Protein AF-A0AAR5QBT4-F1 (afdb_monomer)

Structure (mmCIF, N/CA/C/O backbone):
data_AF-A0AAR5QBT4-F1
#
_entry.id   AF-A0AAR5QBT4-F1
#
loop_
_atom_site.group_PDB
_atom_site.id
_atom_site.type_symbol
_atom_site.label_atom_id
_atom_site.label_alt_id
_atom_site.label_comp_id
_atom_site.label_asym_id
_atom_site.label_entity_id
_atom_site.label_seq_id
_atom_site.pdbx_PDB_ins_code
_atom_site.Cartn_x
_atom_site.Cartn_y
_atom_site.Cartn_z
_atom_site.occupancy
_atom_site.B_iso_or_equiv
_atom_site.auth_seq_id
_atom_site.auth_comp_id
_atom_site.auth_asym_id
_atom_site.auth_atom_id
_atom_site.pdbx_PDB_model_num
ATOM 1 N N . MET A 1 1 ? 0.646 -4.759 -3.814 1.00 73.19 1 MET A N 1
ATOM 2 C CA . MET A 1 1 ? -0.552 -5.626 -3.690 1.00 73.19 1 MET A CA 1
ATOM 3 C C . MET A 1 1 ? -0.808 -6.130 -2.274 1.00 73.19 1 MET A C 1
ATOM 5 O O . MET A 1 1 ? -1.914 -5.932 -1.795 1.00 73.19 1 MET A O 1
ATOM 9 N N . MET A 1 2 ? 0.172 -6.708 -1.567 1.00 76.12 2 MET A N 1
ATOM 10 C CA . MET A 1 2 ? -0.042 -7.174 -0.180 1.00 76.12 2 MET A CA 1
ATOM 11 C C . MET A 1 2 ? -0.537 -6.086 0.772 1.00 76.12 2 MET A C 1
ATOM 13 O O . MET A 1 2 ? -1.457 -6.303 1.549 1.00 76.12 2 MET A O 1
ATOM 17 N N . LEU A 1 3 ? 0.021 -4.885 0.658 1.00 74.19 3 LEU A N 1
ATOM 18 C CA . LEU A 1 3 ? -0.377 -3.747 1.484 1.00 74.19 3 LEU A CA 1
ATOM 19 C C . LEU A 1 3 ? -1.827 -3.348 1.255 1.00 74.19 3 LEU A C 1
ATOM 21 O O . LEU A 1 3 ? -2.556 -3.112 2.209 1.00 74.19 3 LEU A O 1
ATOM 25 N N . LEU A 1 4 ? -2.254 -3.356 -0.008 1.00 74.44 4 LEU A N 1
ATOM 26 C CA . LEU A 1 4 ? -3.642 -3.129 -0.371 1.00 74.44 4 LEU A CA 1
ATOM 27 C C . LEU A 1 4 ? -4.549 -4.193 0.266 1.00 74.44 4 LEU A C 1
ATOM 29 O O . LEU A 1 4 ? -5.543 -3.834 0.888 1.00 74.44 4 LEU A O 1
ATOM 33 N N . ALA A 1 5 ? -4.180 -5.475 0.181 1.00 75.06 5 ALA A N 1
ATOM 34 C CA . ALA A 1 5 ? -4.935 -6.560 0.806 1.00 75.06 5 ALA A CA 1
ATOM 35 C C . ALA A 1 5 ? -5.052 -6.373 2.330 1.00 75.06 5 ALA A C 1
ATOM 37 O O . ALA A 1 5 ? -6.161 -6.386 2.855 1.00 75.06 5 ALA A O 1
ATOM 38 N N . LEU A 1 6 ? -3.946 -6.074 3.021 1.00 73.19 6 LEU A N 1
ATOM 39 C CA . LEU A 1 6 ? -3.939 -5.792 4.462 1.00 73.19 6 LEU A CA 1
ATOM 40 C C . LEU A 1 6 ? -4.811 -4.583 4.825 1.00 73.19 6 LEU A C 1
ATOM 42 O O . LEU A 1 6 ? -5.539 -4.609 5.816 1.00 73.19 6 LEU A O 1
ATOM 46 N N . THR A 1 7 ? -4.767 -3.511 4.030 1.00 71.38 7 THR A N 1
ATOM 47 C CA . THR A 1 7 ? -5.622 -2.339 4.266 1.00 71.38 7 THR A CA 1
ATOM 48 C C . THR A 1 7 ? -7.092 -2.632 4.023 1.00 71.38 7 THR A C 1
ATOM 50 O O . THR A 1 7 ? -7.937 -2.100 4.736 1.00 71.38 7 THR A O 1
ATOM 53 N N . LEU A 1 8 ? -7.404 -3.497 3.057 1.00 70.38 8 LEU A N 1
ATOM 54 C CA . LEU A 1 8 ? -8.765 -3.895 2.729 1.00 70.38 8 LEU A CA 1
ATOM 55 C C . LEU A 1 8 ? -9.331 -4.814 3.817 1.00 70.38 8 LEU A C 1
ATOM 57 O O . LEU A 1 8 ? -10.453 -4.601 4.263 1.00 70.38 8 LEU A O 1
ATOM 61 N N . GLU A 1 9 ? -8.539 -5.754 4.334 1.00 69.38 9 GLU A N 1
ATOM 62 C CA . GLU A 1 9 ? -8.908 -6.558 5.505 1.00 69.38 9 GLU A CA 1
ATOM 63 C C . GLU A 1 9 ? -9.168 -5.683 6.737 1.00 69.38 9 GLU A C 1
ATOM 65 O O . GLU A 1 9 ? -10.217 -5.807 7.376 1.00 69.38 9 GLU A O 1
ATOM 70 N N . ARG A 1 10 ? -8.264 -4.738 7.034 1.00 67.75 10 ARG A N 1
ATOM 71 C CA . ARG A 1 10 ? -8.461 -3.769 8.125 1.00 67.75 10 ARG A CA 1
ATOM 72 C C . ARG A 1 10 ? -9.718 -2.931 7.911 1.00 67.75 10 ARG A C 1
ATOM 74 O O . ARG A 1 10 ? -10.499 -2.769 8.841 1.00 67.75 10 ARG A O 1
ATOM 81 N N . TYR A 1 11 ? -9.948 -2.444 6.694 1.00 65.69 11 TYR A N 1
ATOM 82 C CA . TYR A 1 11 ? -11.138 -1.675 6.336 1.00 65.69 11 TYR A CA 1
ATOM 83 C C . TYR A 1 11 ? -12.433 -2.460 6.573 1.00 65.69 11 TYR A C 1
ATOM 85 O O . TYR A 1 11 ? -13.377 -1.922 7.150 1.00 65.69 11 TYR A O 1
ATOM 93 N N . VAL A 1 12 ? -12.484 -3.727 6.157 1.00 63.91 12 VAL A N 1
ATOM 94 C CA . VAL A 1 12 ? -13.660 -4.592 6.330 1.00 63.91 12 VAL A CA 1
ATOM 95 C C . VAL A 1 12 ? -13.913 -4.873 7.805 1.00 63.91 12 VAL A C 1
ATOM 97 O O . VAL A 1 12 ? -15.041 -4.702 8.262 1.00 63.91 12 VAL A O 1
ATOM 100 N N . SER A 1 13 ? -12.864 -5.210 8.559 1.00 62.38 13 SER A N 1
ATOM 101 C CA . SER A 1 13 ? -12.953 -5.412 10.010 1.00 62.38 13 SER A CA 1
ATOM 102 C C . SER A 1 13 ? -13.475 -4.173 10.738 1.00 62.38 13 SER A C 1
ATOM 104 O O . SER A 1 13 ? -14.142 -4.290 11.762 1.00 62.38 13 SER A O 1
ATOM 106 N N . VAL A 1 14 ? -13.160 -2.990 10.218 1.00 57.31 14 VAL A N 1
ATOM 107 C CA . VAL A 1 14 ? -13.552 -1.699 10.779 1.00 57.31 14 VAL A CA 1
ATOM 108 C C . VAL A 1 14 ? -14.980 -1.310 10.398 1.00 57.31 14 VAL A C 1
ATOM 110 O O . VAL A 1 14 ? -15.742 -0.860 11.248 1.00 57.31 14 VAL A O 1
ATOM 113 N N . CYS A 1 15 ? -15.343 -1.433 9.119 1.00 59.44 15 CYS A N 1
ATOM 114 C CA . CYS A 1 15 ? -16.627 -0.946 8.614 1.00 59.44 15 CYS A CA 1
ATOM 115 C C . CYS A 1 15 ? -17.768 -1.939 8.841 1.00 59.44 15 CYS A C 1
ATOM 117 O O . CYS A 1 15 ? -18.924 -1.526 8.865 1.00 59.44 15 CYS A O 1
ATOM 119 N N . HIS A 1 16 ? -17.455 -3.225 9.018 1.00 60.19 16 HIS A N 1
ATOM 120 C CA . HIS A 1 16 ? -18.443 -4.291 9.180 1.00 60.19 16 HIS A CA 1
ATOM 121 C C . HIS A 1 16 ? -18.079 -5.228 10.346 1.00 60.19 16 HIS A C 1
ATOM 123 O O . HIS A 1 16 ? -17.839 -6.417 10.131 1.00 60.19 16 HIS A O 1
ATOM 129 N N . PRO A 1 17 ? -18.085 -4.737 11.600 1.00 55.16 17 PRO A N 1
ATOM 130 C CA . PRO A 1 17 ? -17.680 -5.530 12.764 1.00 55.16 17 PRO A CA 1
ATOM 131 C C . PRO A 1 17 ? -18.571 -6.750 13.062 1.00 55.16 17 PRO A C 1
ATOM 133 O O . PRO A 1 17 ? -18.159 -7.625 13.813 1.00 55.16 17 PRO A O 1
ATOM 136 N N . GLY A 1 18 ? -19.764 -6.846 12.459 1.00 49.09 18 GLY A N 1
ATOM 137 C CA . GLY A 1 18 ? -20.686 -7.985 12.607 1.00 49.09 18 GLY A CA 1
ATOM 138 C C . GLY A 1 18 ? -20.739 -8.954 11.417 1.00 49.09 18 GLY A C 1
ATOM 139 O O . GLY A 1 18 ? -21.401 -9.980 11.505 1.00 49.09 18 GLY A O 1
ATOM 140 N N . HIS A 1 19 ? -20.062 -8.653 10.305 1.00 50.78 19 HIS A N 1
ATOM 141 C CA . HIS A 1 19 ? -19.999 -9.510 9.112 1.00 50.78 19 HIS A CA 1
ATOM 142 C C . HIS A 1 19 ? -18.535 -9.780 8.753 1.00 50.78 19 HIS A C 1
ATOM 144 O O . HIS A 1 19 ? -18.086 -9.519 7.640 1.00 50.78 19 HIS A O 1
ATOM 150 N N . ALA A 1 20 ? -17.783 -10.324 9.712 1.00 51.25 20 ALA A N 1
ATOM 151 C CA . ALA A 1 20 ? -16.393 -10.749 9.553 1.00 51.25 20 ALA A CA 1
ATOM 152 C C . ALA A 1 20 ? -16.250 -11.992 8.646 1.00 51.25 20 ALA A C 1
ATOM 154 O O . ALA A 1 20 ? -15.532 -12.936 8.966 1.00 51.25 20 ALA A O 1
ATOM 155 N N . ARG A 1 21 ? -16.944 -12.024 7.502 1.00 55.06 21 ARG A N 1
ATOM 156 C CA . ARG A 1 21 ? -16.565 -12.906 6.402 1.00 55.06 21 ARG A CA 1
ATOM 157 C C . ARG A 1 21 ? -15.510 -12.164 5.586 1.00 55.06 21 ARG A C 1
ATOM 159 O O . ARG A 1 21 ? -15.809 -11.101 5.043 1.00 55.06 21 ARG A O 1
ATOM 166 N N . PRO A 1 22 ? -14.275 -12.676 5.518 1.00 55.16 22 PRO A N 1
ATOM 167 C CA . PRO A 1 22 ? -13.229 -12.015 4.761 1.00 55.16 22 PRO A CA 1
ATOM 168 C C . PRO A 1 22 ? -13.632 -11.964 3.282 1.00 55.16 22 PRO A C 1
ATOM 170 O O . PRO A 1 22 ? -13.899 -12.996 2.666 1.00 55.16 22 PRO A O 1
ATOM 173 N N . ILE A 1 23 ? -13.685 -10.753 2.714 1.00 56.22 23 ILE A N 1
ATOM 174 C CA . ILE A 1 23 ? -14.046 -10.511 1.302 1.00 56.22 23 ILE A CA 1
ATOM 175 C C . ILE A 1 23 ? -13.118 -11.291 0.357 1.00 56.22 23 ILE A C 1
ATOM 177 O O . ILE A 1 23 ? -13.537 -11.724 -0.711 1.00 56.22 23 ILE A O 1
ATOM 181 N N . LEU A 1 24 ? -11.870 -11.516 0.778 1.00 57.12 24 LEU A N 1
ATOM 182 C CA . LEU A 1 24 ? -10.850 -12.234 0.015 1.00 57.12 24 LEU A CA 1
ATOM 183 C C . LEU A 1 24 ? -10.791 -13.746 0.330 1.00 57.12 24 LEU A C 1
ATOM 185 O O . LEU A 1 24 ? -9.867 -14.440 -0.090 1.00 57.12 24 LEU A O 1
ATOM 189 N N . GLY A 1 25 ? -11.781 -14.277 1.054 1.00 68.19 25 GLY A N 1
ATOM 190 C CA . GLY A 1 25 ? -11.766 -15.651 1.556 1.00 68.19 25 GLY A CA 1
ATOM 191 C C . GLY A 1 25 ? -10.763 -15.836 2.699 1.00 68.19 25 GLY A C 1
ATOM 192 O O . GLY A 1 25 ? -10.417 -14.886 3.388 1.00 68.19 25 GLY A O 1
ATOM 193 N N . SER A 1 26 ? -10.297 -17.065 2.943 1.00 72.62 26 SER A N 1
ATOM 194 C CA . SER A 1 26 ? -9.309 -17.310 4.006 1.00 72.62 26 SER A CA 1
ATOM 195 C C . SER A 1 26 ? -8.049 -16.447 3.794 1.00 72.62 26 SER A C 1
ATOM 197 O O . SER A 1 26 ? -7.513 -16.463 2.682 1.00 72.62 26 SER A O 1
ATOM 199 N N . PRO A 1 27 ? -7.526 -15.753 4.826 1.00 69.75 27 PRO A N 1
ATOM 200 C CA . PRO A 1 27 ? -6.320 -14.921 4.712 1.00 69.75 27 PRO A CA 1
ATOM 201 C C . PRO A 1 27 ? -5.118 -15.715 4.176 1.00 69.75 27 PRO A C 1
ATOM 203 O O . PRO A 1 27 ? -4.291 -15.193 3.434 1.00 69.75 27 PRO A O 1
ATOM 206 N N . ILE A 1 28 ? -5.078 -17.026 4.437 1.00 74.81 28 ILE A N 1
ATOM 207 C CA . ILE A 1 28 ? -4.060 -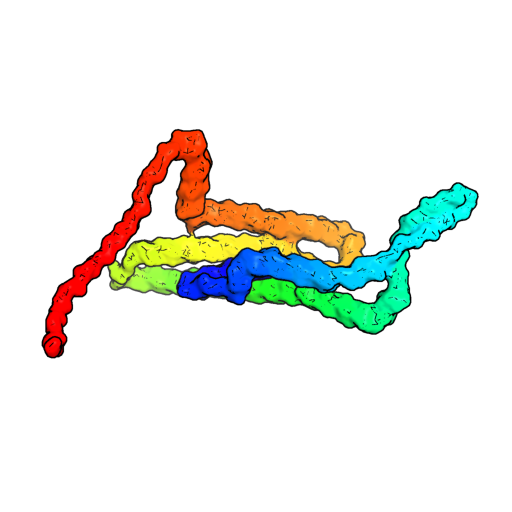17.946 3.910 1.00 74.81 28 ILE A CA 1
ATOM 208 C C . ILE A 1 28 ? -4.114 -18.018 2.374 1.00 74.81 28 ILE A C 1
ATOM 210 O O . ILE A 1 28 ? -3.076 -18.057 1.714 1.00 74.81 28 ILE A O 1
ATOM 214 N N . ARG A 1 29 ? -5.312 -17.989 1.777 1.00 77.81 29 ARG A N 1
ATOM 215 C CA . ARG A 1 29 ? -5.481 -17.989 0.314 1.00 77.81 29 ARG A CA 1
ATOM 216 C C . ARG A 1 29 ? -5.017 -16.674 -0.299 1.00 77.81 29 ARG A C 1
ATOM 218 O O . ARG A 1 29 ? -4.370 -16.694 -1.336 1.00 77.81 29 ARG A O 1
ATOM 225 N N . ALA A 1 30 ? -5.305 -15.542 0.336 1.00 80.62 30 ALA A N 1
ATOM 226 C CA . ALA A 1 30 ? -4.835 -14.242 -0.136 1.00 80.62 30 ALA A CA 1
ATOM 227 C C . ALA A 1 30 ? -3.300 -14.154 -0.114 1.00 80.62 30 ALA A C 1
ATOM 229 O O . ALA A 1 30 ? -2.681 -13.783 -1.112 1.00 80.62 30 ALA A O 1
ATOM 230 N N . VAL A 1 31 ? -2.690 -14.566 1.001 1.00 83.06 31 VAL A N 1
ATOM 231 C CA . VAL A 1 31 ? -1.233 -14.546 1.195 1.00 83.06 31 VAL A CA 1
ATOM 232 C C . VAL A 1 31 ? -0.507 -15.462 0.207 1.00 83.06 31 VAL A C 1
ATOM 234 O O . VAL A 1 31 ? 0.603 -15.143 -0.204 1.00 83.06 31 VAL A O 1
ATOM 237 N N . THR A 1 32 ? -1.133 -16.560 -0.224 1.00 83.25 32 THR A N 1
ATOM 238 C CA . THR A 1 32 ? -0.542 -17.515 -1.179 1.00 83.25 32 THR A CA 1
ATOM 239 C C . THR A 1 32 ? -0.826 -17.170 -2.640 1.00 83.25 32 THR A C 1
ATOM 241 O O . THR A 1 32 ? 0.081 -17.234 -3.463 1.00 83.25 32 THR A O 1
ATOM 244 N N . LEU A 1 33 ? -2.043 -16.745 -2.990 1.00 86.25 33 LEU A N 1
ATOM 245 C CA . LEU A 1 33 ? -2.424 -16.485 -4.384 1.00 86.25 33 LEU A CA 1
ATOM 246 C C . LEU A 1 33 ? -1.849 -15.178 -4.936 1.00 86.25 33 LEU A C 1
ATOM 248 O O . LEU A 1 33 ? -1.388 -15.152 -6.074 1.00 86.25 33 LEU A O 1
ATOM 252 N N . ILE A 1 34 ? -1.842 -14.099 -4.148 1.00 87.25 34 ILE A N 1
ATOM 253 C CA . ILE A 1 34 ? -1.324 -12.793 -4.588 1.00 87.25 34 ILE A CA 1
ATOM 254 C C . ILE A 1 34 ? 0.133 -12.869 -5.094 1.00 87.25 34 ILE A C 1
ATOM 256 O O . ILE A 1 34 ? 0.388 -12.344 -6.182 1.00 87.25 34 ILE A O 1
ATOM 260 N N . PRO A 1 35 ? 1.101 -13.487 -4.383 1.00 88.25 35 PRO A N 1
ATOM 261 C CA . PRO A 1 35 ? 2.480 -13.549 -4.853 1.00 88.25 35 PRO A CA 1
ATOM 262 C C . PRO A 1 35 ? 2.626 -14.491 -6.047 1.00 88.25 35 PRO A C 1
ATOM 264 O O . PRO A 1 35 ? 3.371 -14.157 -6.960 1.00 88.25 35 PRO A O 1
ATOM 267 N N . ILE A 1 36 ? 1.879 -15.601 -6.099 1.00 89.00 36 ILE A N 1
ATOM 268 C CA . ILE A 1 36 ? 1.883 -16.522 -7.248 1.00 89.00 36 ILE A CA 1
ATOM 269 C C . ILE A 1 36 ? 1.412 -15.798 -8.515 1.00 89.00 36 ILE A C 1
ATOM 271 O O . ILE A 1 36 ? 2.101 -15.815 -9.532 1.00 89.00 36 ILE A O 1
ATOM 275 N N . ILE A 1 37 ? 0.275 -15.101 -8.443 1.00 88.81 37 ILE A N 1
ATOM 276 C CA . ILE A 1 37 ? -0.261 -14.313 -9.562 1.00 88.81 37 ILE A CA 1
ATOM 277 C C . ILE A 1 37 ? 0.720 -13.201 -9.950 1.00 88.81 37 ILE A C 1
ATOM 279 O O . ILE A 1 37 ? 0.960 -12.982 -11.135 1.00 88.81 37 ILE A O 1
ATOM 283 N N . THR A 1 38 ? 1.327 -12.531 -8.964 1.00 88.94 38 THR A N 1
ATOM 284 C CA . THR A 1 38 ? 2.330 -11.487 -9.224 1.00 88.94 38 THR A CA 1
ATOM 285 C C . THR A 1 38 ? 3.544 -12.047 -9.952 1.00 88.94 38 THR A C 1
ATOM 287 O O . THR A 1 38 ? 3.995 -11.450 -10.924 1.00 88.94 38 THR A O 1
ATOM 290 N N . PHE A 1 39 ? 4.044 -13.205 -9.523 1.00 88.56 39 PHE A N 1
ATOM 291 C CA . PHE A 1 39 ? 5.175 -13.872 -10.150 1.00 88.56 39 PHE A CA 1
ATOM 292 C C . PHE A 1 39 ? 4.864 -14.218 -11.606 1.00 88.56 39 PHE A C 1
ATOM 294 O O . PHE A 1 39 ? 5.594 -13.789 -12.494 1.00 88.56 39 PHE A O 1
ATOM 301 N N . ILE A 1 40 ? 3.735 -14.887 -11.864 1.00 88.75 40 ILE A N 1
ATOM 302 C CA . ILE A 1 40 ? 3.301 -15.265 -13.218 1.00 88.75 40 ILE A CA 1
ATOM 303 C C . ILE A 1 40 ? 3.188 -14.036 -14.125 1.00 88.75 40 ILE A C 1
ATOM 305 O O . ILE A 1 40 ? 3.701 -14.042 -15.243 1.00 88.75 40 ILE A O 1
ATOM 309 N N . LEU A 1 41 ? 2.569 -12.961 -13.631 1.00 86.88 41 LEU A N 1
ATOM 310 C CA . LEU A 1 41 ? 2.415 -11.719 -14.385 1.00 86.88 41 LEU A CA 1
ATOM 311 C C . LEU A 1 41 ? 3.737 -10.986 -14.633 1.00 86.88 41 LEU A C 1
ATOM 313 O O . LEU A 1 41 ? 3.780 -10.193 -15.560 1.00 86.88 41 LEU A O 1
ATOM 317 N N . TYR A 1 42 ? 4.796 -11.226 -13.852 1.00 86.75 42 TYR A N 1
ATOM 318 C CA . TYR A 1 42 ? 6.114 -10.609 -14.045 1.00 86.75 42 TYR A CA 1
ATOM 319 C C . TYR A 1 42 ? 7.103 -11.472 -14.843 1.00 86.75 42 TYR A C 1
ATOM 321 O O . TYR A 1 42 ? 8.103 -10.934 -15.320 1.00 86.75 42 TYR A O 1
ATOM 329 N N . ILE A 1 43 ? 6.837 -12.769 -15.048 1.00 84.81 43 ILE A N 1
ATOM 330 C CA . ILE A 1 43 ? 7.694 -13.672 -15.846 1.00 84.81 43 ILE A CA 1
ATOM 331 C C . ILE A 1 43 ? 8.084 -13.066 -17.212 1.00 84.81 43 ILE A C 1
ATOM 333 O O . ILE A 1 43 ? 9.275 -13.070 -17.533 1.00 84.81 43 ILE A O 1
ATOM 337 N N . PRO A 1 44 ? 7.16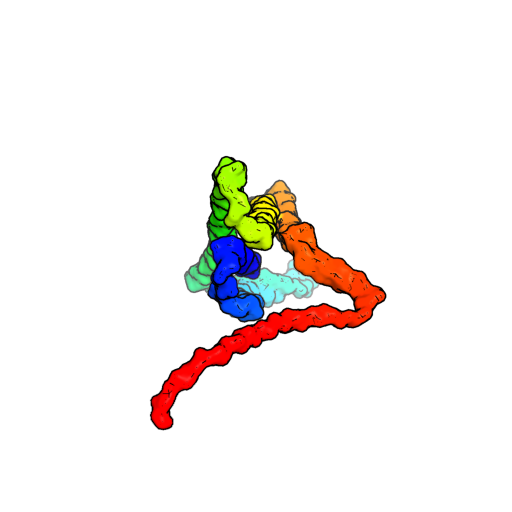7 -12.468 -18.004 1.00 82.62 44 PRO A N 1
ATOM 338 C CA . PRO A 1 44 ? 7.519 -11.904 -19.312 1.00 82.62 44 PRO A CA 1
ATOM 339 C C . PRO A 1 44 ? 8.510 -10.728 -19.259 1.00 82.62 44 PRO A C 1
ATOM 341 O O . PRO A 1 44 ? 9.112 -10.385 -20.277 1.00 82.62 44 PRO A O 1
ATOM 344 N N . VAL A 1 45 ? 8.699 -10.104 -18.087 1.00 82.38 45 VAL A N 1
ATOM 345 C CA . VAL A 1 45 ? 9.695 -9.038 -17.877 1.00 82.38 45 VAL A CA 1
ATOM 346 C C . VAL A 1 45 ? 11.118 -9.601 -17.851 1.00 82.38 45 VAL A C 1
ATOM 348 O O . VAL A 1 45 ? 12.049 -8.904 -18.252 1.00 82.38 45 VAL A O 1
ATOM 351 N N . VAL A 1 46 ? 11.308 -10.858 -17.434 1.00 80.69 46 VAL A N 1
ATOM 352 C CA . VAL A 1 46 ? 12.634 -11.501 -17.379 1.00 80.69 46 VAL A CA 1
ATOM 353 C C . VAL A 1 46 ? 13.252 -11.592 -18.776 1.00 80.69 46 VAL A C 1
ATOM 355 O O . VAL A 1 46 ? 14.439 -11.335 -18.946 1.00 80.69 46 VAL A O 1
ATOM 358 N N . PHE A 1 47 ? 12.429 -11.836 -19.796 1.00 79.25 47 PHE A N 1
ATOM 359 C CA . PHE A 1 47 ? 12.863 -11.931 -21.194 1.00 79.25 47 PHE A CA 1
ATOM 360 C C . PHE A 1 47 ? 13.171 -10.577 -21.854 1.00 79.25 47 PHE A C 1
ATOM 362 O O . PHE A 1 47 ? 13.622 -10.532 -22.998 1.00 79.25 47 PHE A O 1
ATOM 369 N N . ARG A 1 48 ? 12.967 -9.455 -21.148 1.00 79.12 48 ARG A N 1
ATOM 370 C CA . ARG A 1 48 ? 13.257 -8.104 -21.658 1.00 79.12 48 ARG A CA 1
ATOM 371 C C . ARG A 1 48 ? 14.750 -7.883 -21.919 1.00 79.12 48 ARG A C 1
ATOM 373 O O . ARG A 1 48 ? 15.121 -7.096 -22.792 1.00 79.12 48 ARG A O 1
ATOM 380 N N . SER A 1 49 ? 15.612 -8.514 -21.127 1.00 75.44 49 SER A N 1
ATOM 381 C CA . SER A 1 49 ? 17.055 -8.286 -21.167 1.00 75.44 49 SER A CA 1
ATOM 382 C C . SER A 1 49 ? 17.803 -9.602 -21.260 1.00 75.44 49 SER A C 1
ATOM 384 O O . SER A 1 49 ? 17.466 -10.558 -20.573 1.00 75.44 49 SER A O 1
ATOM 386 N N . TYR A 1 50 ? 18.857 -9.616 -22.063 1.00 78.81 50 TYR A N 1
ATOM 387 C CA . TYR A 1 50 ? 19.798 -10.724 -22.140 1.00 78.81 50 TYR A CA 1
ATOM 388 C C . TYR A 1 50 ? 21.210 -10.205 -21.875 1.00 78.81 50 TYR A C 1
ATOM 390 O O . TYR A 1 50 ? 21.482 -9.005 -21.966 1.00 78.81 50 TYR A O 1
ATOM 398 N N . VAL A 1 51 ? 22.110 -11.105 -21.495 1.00 79.62 51 VAL A N 1
ATOM 399 C CA . VAL A 1 51 ? 23.519 -10.766 -21.294 1.00 79.62 51 VAL A CA 1
ATOM 400 C C . VAL A 1 51 ? 24.251 -11.036 -22.600 1.00 79.62 51 VAL A C 1
ATOM 402 O O . VAL A 1 51 ? 24.200 -12.150 -23.117 1.00 79.62 51 VAL A O 1
ATOM 405 N N . LYS A 1 52 ? 24.911 -10.015 -23.144 1.00 78.44 52 LYS A N 1
ATOM 406 C CA . LYS A 1 52 ? 25.799 -10.144 -24.298 1.00 78.44 52 LYS A CA 1
ATOM 407 C C . LYS A 1 52 ? 27.243 -10.007 -23.824 1.00 78.44 52 LYS A C 1
ATOM 409 O O . LYS A 1 52 ? 27.545 -9.151 -22.992 1.00 78.44 52 LYS A O 1
ATOM 414 N N . THR A 1 53 ? 28.127 -10.852 -24.342 1.00 77.50 53 THR A N 1
ATOM 415 C CA . THR A 1 53 ? 29.569 -10.713 -24.138 1.00 77.50 53 THR A CA 1
ATOM 416 C C . THR A 1 53 ? 30.115 -9.730 -25.167 1.00 77.50 53 THR A C 1
ATOM 418 O O . THR A 1 53 ? 29.911 -9.890 -26.372 1.00 77.50 53 THR A O 1
ATOM 421 N N . CYS A 1 54 ? 30.768 -8.676 -24.690 1.00 74.81 54 CYS A N 1
ATOM 422 C CA . CYS A 1 54 ? 31.450 -7.701 -25.532 1.00 74.81 54 CYS A CA 1
ATOM 423 C C . CYS A 1 54 ? 32.953 -7.790 -25.248 1.00 74.81 54 CYS A C 1
ATOM 425 O O . CYS A 1 54 ? 33.362 -7.927 -24.097 1.00 74.81 54 CYS A O 1
ATOM 427 N N . MET A 1 55 ? 33.770 -7.727 -26.298 1.00 77.81 55 MET A N 1
ATOM 428 C CA . MET A 1 55 ? 35.224 -7.616 -26.175 1.00 77.81 55 MET A CA 1
ATOM 429 C C . MET A 1 55 ? 35.590 -6.134 -26.173 1.00 77.81 55 MET A C 1
ATOM 431 O O . MET A 1 55 ? 35.169 -5.403 -27.072 1.00 77.81 55 MET A O 1
ATOM 435 N N . LEU A 1 56 ? 36.357 -5.691 -25.178 1.00 75.94 56 LEU A N 1
ATOM 436 C CA . LEU A 1 56 ? 36.887 -4.330 -25.144 1.00 75.94 56 LEU A CA 1
ATOM 437 C C . LEU A 1 56 ? 38.262 -4.301 -25.838 1.00 75.94 56 LEU A C 1
ATOM 439 O O . LEU A 1 56 ? 39.258 -4.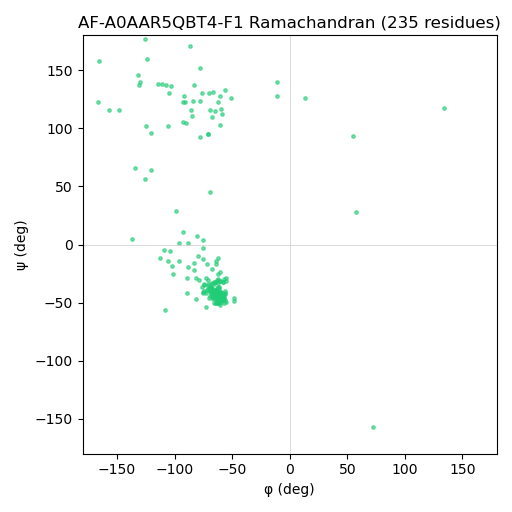777 -25.294 1.00 75.94 56 LEU A O 1
ATOM 443 N N . THR A 1 57 ? 38.322 -3.774 -27.061 1.00 70.75 57 THR A N 1
ATOM 444 C CA . THR A 1 57 ? 39.576 -3.538 -27.806 1.00 70.75 57 THR A CA 1
ATOM 445 C C . THR A 1 57 ? 40.235 -2.270 -27.242 1.00 70.75 57 THR A C 1
ATOM 447 O O . THR A 1 57 ? 39.543 -1.250 -27.202 1.00 70.75 57 THR A O 1
ATOM 450 N N . PRO A 1 58 ? 41.502 -2.282 -26.764 1.00 67.62 58 PRO A N 1
ATOM 451 C CA . PRO A 1 58 ? 42.650 -3.087 -27.215 1.00 67.62 58 PRO A CA 1
ATOM 452 C C . PRO A 1 58 ? 43.125 -4.203 -26.262 1.00 67.62 58 PRO A C 1
ATOM 454 O O . PRO A 1 58 ? 44.019 -4.958 -26.628 1.00 67.62 58 PRO A O 1
ATOM 457 N N . GLU A 1 59 ? 42.556 -4.329 -25.062 1.00 71.06 59 GLU A N 1
ATOM 458 C CA . GLU A 1 59 ? 43.088 -5.207 -24.000 1.00 71.06 59 GLU A CA 1
ATOM 459 C C . GLU A 1 59 ? 42.429 -6.599 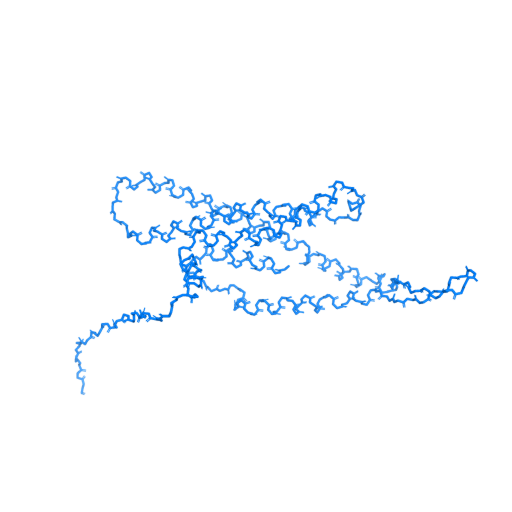-23.936 1.00 71.06 59 GLU A C 1
ATOM 461 O O . GLU A 1 59 ? 42.801 -7.426 -23.109 1.00 71.06 59 GLU A O 1
ATOM 466 N N . ASN A 1 60 ? 41.477 -6.890 -24.832 1.00 70.81 60 ASN A N 1
ATOM 467 C CA . ASN A 1 60 ? 40.831 -8.201 -24.982 1.00 70.81 60 ASN A CA 1
ATOM 468 C C . ASN A 1 60 ? 40.133 -8.713 -23.700 1.00 70.81 60 ASN A C 1
ATOM 470 O O . ASN A 1 60 ? 39.985 -9.919 -23.495 1.00 70.81 60 ASN A O 1
ATOM 474 N N . TYR A 1 61 ? 39.675 -7.798 -22.836 1.00 78.06 61 TYR A N 1
ATOM 475 C CA . TYR A 1 61 ? 38.849 -8.141 -21.680 1.00 78.06 61 TYR A CA 1
ATOM 476 C C . TYR A 1 61 ? 37.410 -8.438 -22.112 1.00 78.06 61 TYR A C 1
ATOM 478 O O . TYR A 1 61 ? 36.774 -7.654 -22.825 1.00 78.06 61 TYR A O 1
ATOM 486 N N . LEU A 1 62 ? 36.888 -9.573 -21.644 1.00 78.12 62 LEU A N 1
ATOM 487 C CA . LEU A 1 62 ? 35.517 -10.010 -21.877 1.00 78.12 62 LEU A CA 1
ATOM 488 C C . LEU A 1 62 ? 34.600 -9.373 -20.828 1.00 78.12 62 LEU A C 1
ATOM 490 O O . LEU A 1 62 ? 34.658 -9.716 -19.647 1.00 78.12 62 LEU A O 1
ATOM 494 N N . ILE A 1 63 ? 33.751 -8.439 -21.257 1.00 81.25 63 ILE A N 1
ATOM 495 C CA . ILE A 1 63 ? 32.766 -7.784 -20.393 1.00 81.25 63 ILE A CA 1
ATOM 496 C C . ILE A 1 63 ? 31.369 -8.358 -20.646 1.00 81.25 63 ILE A C 1
ATOM 498 O O . ILE A 1 63 ? 30.944 -8.560 -21.785 1.00 81.25 63 ILE A O 1
ATOM 502 N N . TYR A 1 64 ? 30.636 -8.617 -19.566 1.00 79.38 64 TYR A N 1
ATOM 503 C CA . TYR A 1 64 ? 29.240 -9.041 -19.618 1.00 79.38 64 TYR A CA 1
ATOM 504 C C . TYR A 1 64 ? 28.351 -7.806 -19.525 1.00 79.38 64 TYR A C 1
ATOM 506 O O . TYR A 1 64 ? 28.208 -7.214 -18.455 1.00 79.38 64 TYR A O 1
ATOM 514 N N . GLN A 1 65 ? 27.750 -7.406 -20.643 1.00 77.62 65 GLN A N 1
ATOM 515 C CA . GLN A 1 65 ? 26.853 -6.259 -20.680 1.00 77.62 65 GLN A CA 1
ATOM 516 C C . GLN A 1 65 ? 25.403 -6.729 -20.773 1.00 77.62 65 GLN A C 1
ATOM 518 O O . GLN A 1 65 ? 25.034 -7.547 -21.617 1.00 77.62 65 GLN A O 1
ATOM 523 N N . ARG A 1 66 ? 24.550 -6.185 -19.903 1.00 79.38 66 ARG A N 1
ATOM 524 C CA . ARG A 1 66 ? 23.100 -6.334 -20.030 1.00 79.38 66 ARG A CA 1
ATOM 525 C C . ARG A 1 66 ? 22.641 -5.541 -21.254 1.00 79.38 66 ARG A C 1
ATOM 527 O O . ARG A 1 66 ? 22.731 -4.316 -21.256 1.00 79.38 66 ARG A O 1
ATOM 534 N N . THR A 1 67 ? 22.118 -6.226 -22.263 1.00 76.00 67 THR A N 1
ATOM 535 C CA . THR A 1 67 ? 21.543 -5.613 -23.463 1.00 76.00 67 THR A CA 1
ATOM 536 C C . THR A 1 67 ? 20.034 -5.834 -23.479 1.00 76.00 67 THR A C 1
ATOM 538 O O . THR A 1 67 ? 19.524 -6.895 -23.110 1.00 76.00 67 THR A O 1
ATOM 541 N N . GLU A 1 68 ? 19.292 -4.800 -23.859 1.00 79.94 68 GLU A N 1
ATOM 542 C CA . GLU A 1 68 ? 17.844 -4.882 -24.015 1.00 79.94 68 GLU A CA 1
ATOM 543 C C . GLU A 1 68 ? 17.487 -5.461 -25.389 1.00 79.94 68 GLU A C 1
ATOM 545 O O . GLU A 1 68 ? 18.084 -5.090 -26.399 1.00 79.94 68 GLU A O 1
ATOM 550 N N . ASN A 1 69 ? 16.509 -6.370 -25.444 1.00 76.44 69 ASN A N 1
ATOM 551 C CA . ASN A 1 69 ? 16.046 -6.924 -26.713 1.00 76.44 69 ASN A CA 1
ATOM 552 C C . ASN A 1 69 ? 15.118 -5.919 -27.413 1.00 76.44 69 ASN A C 1
ATOM 554 O O . ASN A 1 69 ? 13.911 -5.892 -27.174 1.00 76.44 69 ASN A O 1
ATOM 558 N N . THR A 1 70 ? 15.687 -5.075 -28.271 1.00 74.88 70 THR A N 1
ATOM 559 C CA . THR A 1 70 ? 14.960 -4.027 -29.002 1.00 74.88 70 THR A CA 1
ATOM 560 C C . THR A 1 70 ? 13.857 -4.581 -29.905 1.00 74.88 70 THR A C 1
ATOM 562 O O . THR A 1 70 ? 12.815 -3.941 -30.025 1.00 74.88 70 THR A O 1
ATOM 565 N N . ALA A 1 71 ? 14.011 -5.784 -30.468 1.00 73.00 71 ALA A N 1
ATOM 566 C CA . ALA A 1 71 ? 12.967 -6.441 -31.264 1.00 73.00 71 ALA A CA 1
ATOM 567 C C . ALA A 1 71 ? 11.759 -6.864 -30.408 1.00 73.00 71 ALA A C 1
ATOM 569 O O . ALA A 1 71 ? 10.613 -6.724 -30.822 1.00 73.00 71 ALA A O 1
ATOM 570 N N . TYR A 1 72 ? 12.008 -7.319 -29.179 1.00 74.56 72 TYR A N 1
ATOM 571 C CA . TYR A 1 72 ? 10.952 -7.672 -28.227 1.00 74.56 72 TYR A CA 1
ATOM 572 C C . TYR A 1 72 ? 10.266 -6.431 -27.635 1.00 74.56 72 TYR A C 1
ATOM 574 O O . TYR A 1 72 ? 9.046 -6.395 -27.500 1.00 74.56 72 TYR A O 1
ATOM 582 N N . ILE A 1 73 ? 11.038 -5.386 -27.318 1.00 76.38 73 ILE A N 1
ATOM 583 C CA . ILE A 1 73 ? 10.530 -4.158 -26.686 1.00 76.38 73 ILE A CA 1
ATOM 584 C C . ILE A 1 73 ? 9.748 -3.277 -27.665 1.00 76.38 73 ILE A C 1
ATOM 586 O O . ILE A 1 73 ? 8.784 -2.631 -27.258 1.00 76.38 73 ILE A O 1
ATOM 590 N N . SER A 1 74 ? 10.153 -3.241 -28.937 1.00 78.25 74 SER A N 1
ATOM 591 C CA . SER A 1 74 ? 9.464 -2.466 -29.979 1.00 78.25 74 SER A CA 1
ATOM 592 C C . SER A 1 74 ? 8.118 -3.066 -30.383 1.00 78.25 74 SER A C 1
ATOM 594 O O . SER A 1 74 ? 7.291 -2.370 -30.972 1.00 78.25 74 SER A O 1
ATOM 596 N N . HIS A 1 75 ? 7.863 -4.333 -30.045 1.00 85.31 75 HIS A N 1
ATOM 597 C CA . HIS A 1 75 ? 6.611 -4.985 -30.388 1.00 85.31 75 HIS A CA 1
ATOM 598 C C . HIS A 1 75 ? 5.431 -4.338 -29.629 1.00 85.31 75 HIS A C 1
ATOM 600 O O . HIS A 1 75 ? 5.476 -4.214 -28.399 1.00 85.31 75 HIS A O 1
ATOM 606 N N . PRO A 1 76 ? 4.323 -3.976 -30.306 1.00 83.25 76 PRO A N 1
ATOM 607 C CA . PRO A 1 76 ? 3.201 -3.263 -29.684 1.00 83.25 76 PRO A CA 1
ATOM 608 C C . PRO A 1 76 ? 2.554 -4.046 -28.532 1.00 83.25 76 PRO A C 1
ATOM 610 O O . PRO A 1 76 ? 2.120 -3.457 -27.545 1.00 83.25 76 PRO A O 1
ATOM 613 N N . VAL A 1 77 ? 2.562 -5.381 -28.611 1.00 84.56 77 VAL A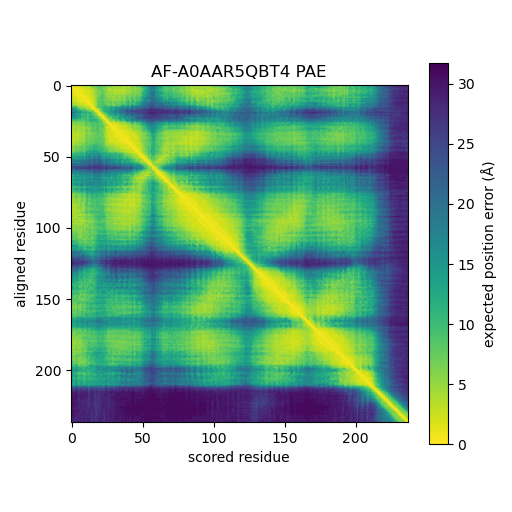 N 1
ATOM 614 C CA . VAL A 1 77 ? 2.081 -6.279 -27.543 1.00 84.56 77 VAL A CA 1
ATOM 615 C C . VAL A 1 77 ? 2.846 -6.062 -26.235 1.00 84.56 77 VAL A C 1
ATOM 617 O O . VAL A 1 77 ? 2.234 -5.998 -25.170 1.00 84.56 77 VAL A O 1
ATOM 620 N N . TYR A 1 78 ? 4.170 -5.896 -26.303 1.00 83.12 78 TYR A N 1
ATOM 621 C CA . TYR A 1 78 ? 4.989 -5.645 -25.120 1.00 83.12 78 TYR A CA 1
ATOM 622 C C . TYR A 1 78 ? 4.716 -4.255 -24.532 1.00 83.12 78 TYR A C 1
ATOM 624 O O . TYR A 1 78 ? 4.669 -4.100 -23.312 1.00 83.12 78 TYR A O 1
ATOM 632 N N . SER A 1 79 ? 4.463 -3.257 -25.384 1.00 82.88 79 SER A N 1
ATOM 633 C CA . SER A 1 79 ? 4.057 -1.915 -24.951 1.00 82.88 79 SER A CA 1
ATOM 634 C C . SER A 1 79 ? 2.717 -1.934 -24.199 1.00 82.88 79 SER A C 1
ATOM 636 O O . SER A 1 79 ? 2.634 -1.433 -23.078 1.00 82.88 79 SER A O 1
ATOM 638 N N . ILE A 1 80 ? 1.693 -2.602 -24.748 1.00 86.81 80 ILE A N 1
ATOM 639 C CA . ILE A 1 80 ? 0.380 -2.763 -24.096 1.00 86.81 80 ILE A CA 1
ATOM 640 C C . ILE A 1 80 ? 0.520 -3.513 -22.768 1.00 86.81 80 ILE A C 1
ATOM 642 O O . ILE A 1 80 ? -0.027 -3.085 -21.753 1.00 86.81 80 ILE A O 1
ATOM 646 N N . TYR A 1 81 ? 1.291 -4.601 -22.748 1.00 86.62 81 TYR A N 1
ATOM 647 C CA . TYR A 1 81 ? 1.577 -5.360 -21.532 1.00 86.62 81 TYR A CA 1
ATOM 648 C C . TYR A 1 81 ? 2.280 -4.509 -20.464 1.00 86.62 81 TYR A C 1
ATOM 650 O O . TYR A 1 81 ? 1.873 -4.526 -19.302 1.00 86.62 81 TYR A O 1
ATOM 658 N N . LYS A 1 82 ? 3.291 -3.718 -20.848 1.00 83.19 82 LYS A N 1
ATOM 659 C CA . LYS A 1 82 ? 4.006 -2.802 -19.946 1.00 83.19 82 LYS A CA 1
ATOM 660 C C . LYS A 1 82 ? 3.047 -1.784 -19.327 1.00 83.19 82 LYS A C 1
ATOM 662 O O . LYS A 1 82 ? 3.073 -1.595 -18.113 1.00 83.19 82 LYS A O 1
ATOM 667 N N . VAL A 1 83 ? 2.190 -1.169 -20.142 1.00 85.62 83 VAL A N 1
ATOM 668 C CA . VAL A 1 83 ? 1.171 -0.216 -19.673 1.00 85.62 83 VAL A CA 1
ATOM 669 C C . VAL A 1 83 ? 0.163 -0.908 -18.752 1.00 85.62 83 VAL A C 1
ATOM 671 O O . VAL A 1 83 ? -0.157 -0.382 -17.689 1.00 85.62 83 VAL A O 1
ATOM 674 N N . GLY A 1 84 ? -0.292 -2.114 -19.098 1.00 86.38 84 GLY A N 1
ATOM 675 C CA . GLY A 1 84 ? -1.193 -2.909 -18.263 1.00 86.38 84 GLY A CA 1
ATOM 676 C C . GLY A 1 84 ? -0.593 -3.232 -16.893 1.00 86.38 84 GLY A C 1
ATOM 677 O O . GLY A 1 84 ? -1.241 -3.011 -15.870 1.00 86.38 84 GLY A O 1
ATOM 678 N N . LEU A 1 85 ? 0.666 -3.679 -16.850 1.00 84.75 85 LEU A N 1
ATOM 679 C CA . LEU A 1 85 ? 1.398 -3.885 -15.598 1.00 84.75 85 LEU A CA 1
ATOM 680 C C . LEU A 1 85 ? 1.512 -2.594 -14.786 1.00 84.75 85 LEU A C 1
ATOM 682 O O . LEU A 1 85 ? 1.299 -2.608 -13.575 1.00 84.75 85 LEU A O 1
ATOM 686 N N . GLU A 1 86 ? 1.834 -1.477 -15.434 1.00 82.56 86 GLU A N 1
ATOM 687 C CA . GLU A 1 86 ? 1.956 -0.186 -14.765 1.00 82.56 86 GLU A CA 1
ATOM 688 C C . GLU A 1 86 ? 0.626 0.262 -14.142 1.00 82.56 86 GLU A C 1
ATOM 690 O O . GLU A 1 86 ? 0.589 0.681 -12.985 1.00 82.56 86 GLU A O 1
ATOM 695 N N . ILE A 1 87 ? -0.490 0.072 -14.845 1.00 84.69 87 ILE A N 1
ATOM 696 C CA . ILE A 1 87 ? -1.827 0.356 -14.315 1.00 84.69 87 ILE A CA 1
ATOM 697 C C . ILE A 1 87 ? -2.151 -0.562 -13.130 1.00 84.69 87 ILE A C 1
ATOM 699 O O . ILE A 1 87 ? -2.543 -0.081 -12.066 1.00 84.69 87 ILE A O 1
ATOM 703 N N . VAL A 1 88 ? -1.964 -1.874 -13.281 1.00 85.38 88 VAL A N 1
ATOM 704 C CA . VAL A 1 88 ? -2.349 -2.871 -12.268 1.00 85.38 88 VAL A CA 1
ATOM 705 C C . VAL A 1 88 ? -1.502 -2.769 -11.001 1.00 85.38 88 VAL A C 1
ATOM 707 O O . VAL A 1 88 ? -2.031 -2.944 -9.904 1.00 85.38 88 VAL A O 1
ATOM 710 N N . TYR A 1 89 ? -0.204 -2.484 -11.124 1.00 81.25 89 TYR A N 1
ATOM 711 C CA . TYR A 1 89 ? 0.725 -2.496 -9.991 1.00 81.25 89 TYR A CA 1
ATOM 712 C C . TYR A 1 89 ? 1.091 -1.113 -9.450 1.00 81.25 89 TYR A C 1
ATOM 714 O O . TYR A 1 89 ? 1.526 -1.041 -8.300 1.00 81.25 89 TYR A O 1
ATOM 722 N N . LYS A 1 90 ? 0.881 -0.026 -10.207 1.00 76.38 90 LYS A N 1
ATOM 723 C CA . LYS A 1 90 ? 1.069 1.347 -9.705 1.00 76.38 90 LYS A CA 1
ATOM 724 C C . LYS A 1 90 ? -0.251 2.083 -9.512 1.00 76.38 90 LYS A C 1
ATOM 726 O O . LYS A 1 90 ? -0.536 2.518 -8.402 1.00 76.38 90 LYS A O 1
ATOM 731 N N . VAL A 1 91 ? -1.076 2.204 -10.552 1.00 81.25 91 VAL A N 1
ATOM 732 C CA . VAL A 1 91 ? -2.259 3.088 -10.517 1.00 81.25 91 VAL A CA 1
ATOM 733 C C . VAL A 1 91 ? -3.372 2.522 -9.634 1.00 81.25 91 VAL A C 1
ATOM 735 O O . VAL A 1 91 ? -3.828 3.190 -8.707 1.00 81.25 91 VAL A O 1
ATOM 738 N N . VAL A 1 92 ? -3.791 1.280 -9.880 1.00 83.50 92 VAL A N 1
ATOM 739 C CA . VAL A 1 92 ? -4.885 0.631 -9.139 1.00 83.50 92 VAL A CA 1
ATOM 740 C C . VAL A 1 92 ? -4.604 0.580 -7.630 1.00 83.50 92 VAL A C 1
ATOM 742 O O . VAL A 1 92 ? -5.477 0.990 -6.860 1.00 83.50 92 VAL A O 1
ATOM 745 N N . PRO A 1 93 ? -3.413 0.158 -7.156 1.00 79.56 93 PRO A N 1
ATOM 746 C CA . PRO A 1 93 ? -3.134 0.098 -5.728 1.00 79.56 93 PRO A CA 1
ATOM 747 C C . PRO A 1 93 ? -3.131 1.480 -5.082 1.00 79.56 93 PRO A C 1
ATOM 749 O O . PRO A 1 93 ? -3.663 1.622 -3.989 1.00 79.56 93 PRO A O 1
ATOM 752 N N . VAL A 1 94 ? -2.599 2.501 -5.760 1.00 79.69 94 VAL A N 1
ATOM 753 C CA . VAL A 1 94 ? -2.589 3.892 -5.280 1.00 79.69 94 VAL A CA 1
ATOM 754 C C . VAL A 1 94 ? -4.008 4.431 -5.124 1.00 79.69 94 VAL A C 1
ATOM 756 O O . VAL A 1 94 ? -4.349 4.948 -4.061 1.00 79.69 94 VAL A O 1
ATOM 759 N N . VAL A 1 95 ? -4.853 4.281 -6.149 1.00 82.44 95 VAL A N 1
ATOM 760 C CA . VAL A 1 95 ? -6.237 4.780 -6.124 1.00 82.44 95 VAL A CA 1
ATOM 761 C C . VAL A 1 95 ? -7.053 4.060 -5.056 1.00 82.44 95 VAL A C 1
ATOM 763 O O . VAL A 1 95 ? -7.752 4.707 -4.276 1.00 82.44 95 VAL A O 1
ATOM 766 N N . LEU A 1 96 ? -6.945 2.731 -4.976 1.00 81.50 96 LEU A N 1
ATOM 767 C CA . LEU A 1 96 ? -7.672 1.956 -3.975 1.00 81.50 96 LEU A CA 1
ATOM 768 C C . LEU A 1 96 ? -7.182 2.261 -2.557 1.00 81.50 96 LEU A C 1
ATOM 770 O O . LEU A 1 96 ? -8.011 2.440 -1.670 1.00 81.50 96 LEU A O 1
ATOM 774 N N . LEU A 1 97 ? -5.869 2.393 -2.336 1.00 79.00 97 LEU A N 1
ATOM 775 C CA . LEU A 1 97 ? -5.331 2.822 -1.044 1.00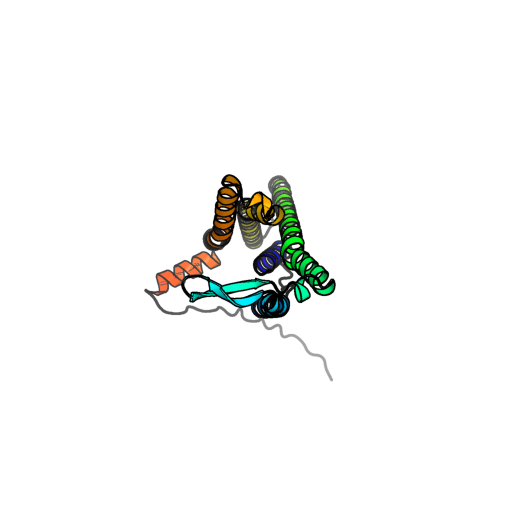 79.00 97 LEU A CA 1
ATOM 776 C C . LEU A 1 97 ? -5.855 4.214 -0.678 1.00 79.00 97 LEU A C 1
ATOM 778 O O . LEU A 1 97 ? -6.394 4.384 0.411 1.00 79.00 97 LEU A O 1
ATOM 782 N N . ALA A 1 98 ? -5.778 5.200 -1.570 1.00 78.06 98 ALA A N 1
ATOM 783 C CA . ALA A 1 98 ? -6.289 6.541 -1.293 1.00 78.06 98 ALA A CA 1
ATOM 784 C C . ALA A 1 98 ? -7.795 6.526 -0.963 1.00 78.06 98 ALA A C 1
ATOM 786 O O . ALA A 1 98 ? -8.223 7.091 0.046 1.00 78.06 98 ALA A O 1
ATOM 787 N N . ALA A 1 99 ? -8.597 5.814 -1.759 1.00 81.50 99 ALA A N 1
ATOM 788 C CA . ALA A 1 99 ? -10.043 5.722 -1.577 1.00 81.50 99 ALA A CA 1
ATOM 789 C C . ALA A 1 99 ? -10.435 5.006 -0.274 1.00 81.50 99 ALA A C 1
ATOM 791 O O . ALA A 1 99 ? -11.302 5.491 0.458 1.00 81.50 99 ALA A O 1
ATOM 792 N N . LEU A 1 100 ? -9.801 3.870 0.041 1.00 76.62 100 LEU A N 1
ATOM 793 C CA . LEU A 1 100 ? -10.063 3.127 1.276 1.00 76.62 100 LEU A CA 1
ATOM 794 C C . LEU A 1 100 ? -9.751 3.985 2.503 1.00 76.62 100 LEU A C 1
ATOM 796 O O . LEU A 1 100 ? -10.535 4.013 3.448 1.00 76.62 100 LEU A O 1
ATOM 800 N N . ASN A 1 101 ? -8.666 4.753 2.465 1.00 74.44 101 ASN A N 1
ATOM 801 C CA . ASN A 1 101 ? -8.241 5.547 3.612 1.00 74.44 101 ASN A CA 1
ATOM 802 C C . ASN A 1 101 ? -9.033 6.831 3.795 1.00 74.44 101 ASN A C 1
ATOM 804 O O . ASN A 1 101 ? -9.324 7.215 4.928 1.00 74.44 101 ASN A O 1
ATOM 808 N N . LEU A 1 102 ? -9.521 7.417 2.702 1.00 77.75 102 LEU A N 1
ATOM 809 C CA . LEU A 1 102 ? -10.532 8.464 2.778 1.00 77.75 102 LEU A CA 1
ATOM 810 C C . LEU A 1 102 ? -11.841 7.935 3.385 1.00 77.75 102 LEU A C 1
ATOM 812 O O . LEU A 1 102 ? -12.432 8.585 4.247 1.00 77.75 102 LEU A O 1
ATOM 816 N N . ARG A 1 103 ? -12.286 6.733 2.992 1.00 78.00 103 ARG A N 1
ATOM 817 C CA . ARG A 1 103 ? -13.482 6.106 3.581 1.00 78.00 103 ARG A CA 1
ATOM 818 C C . ARG A 1 103 ? -13.300 5.820 5.070 1.00 78.00 103 ARG A C 1
ATOM 820 O O . ARG A 1 103 ? -14.211 6.120 5.837 1.00 78.00 103 ARG A O 1
ATOM 827 N N . ILE A 1 104 ? -12.141 5.305 5.482 1.00 73.81 104 ILE A N 1
ATOM 828 C CA . ILE A 1 104 ? -11.793 5.097 6.896 1.00 73.81 104 ILE A CA 1
ATOM 829 C C . ILE A 1 104 ? -11.911 6.414 7.676 1.00 73.81 104 ILE A C 1
ATOM 831 O O . ILE A 1 104 ? -12.581 6.455 8.707 1.00 73.81 104 ILE A O 1
ATOM 835 N N . LEU A 1 105 ? -11.354 7.510 7.148 1.00 71.88 105 LEU A N 1
ATOM 836 C CA . LEU A 1 105 ? -11.444 8.835 7.768 1.00 71.88 105 LEU A CA 1
ATOM 837 C C . LEU A 1 105 ? -12.895 9.322 7.909 1.00 71.88 105 LEU A C 1
ATOM 839 O O . LEU A 1 105 ? -13.267 9.875 8.946 1.00 71.88 105 LEU A O 1
ATOM 843 N N . ILE A 1 106 ? -13.730 9.108 6.889 1.00 80.06 106 ILE A N 1
ATOM 844 C CA . ILE A 1 106 ? -15.155 9.469 6.929 1.00 80.06 106 ILE A CA 1
ATOM 845 C C . ILE A 1 106 ? -15.880 8.672 8.019 1.00 80.06 106 ILE A C 1
ATOM 847 O O . ILE A 1 106 ? -16.638 9.253 8.797 1.00 80.06 106 ILE A O 1
ATOM 851 N N . VAL A 1 107 ? -15.643 7.360 8.103 1.00 74.31 107 VAL A N 1
ATOM 852 C CA . VAL A 1 107 ? -16.243 6.496 9.134 1.00 74.31 107 VAL A CA 1
ATOM 853 C C . VAL A 1 107 ? -15.772 6.911 10.527 1.00 74.31 107 VAL A C 1
ATOM 855 O O . VAL A 1 107 ? -16.597 7.041 11.430 1.00 74.31 107 VAL A O 1
ATOM 858 N N . TYR A 1 108 ? -14.484 7.219 10.691 1.00 72.62 108 TYR A N 1
ATOM 859 C CA . TYR A 1 108 ? -13.938 7.757 11.934 1.00 72.62 108 TYR A CA 1
ATOM 860 C C . TYR A 1 108 ? -14.640 9.057 12.350 1.00 72.62 108 TYR A C 1
ATOM 862 O O . TYR A 1 108 ? -15.137 9.158 13.474 1.00 72.62 108 TYR A O 1
ATOM 870 N N . ARG A 1 109 ? -14.761 10.036 11.439 1.00 75.81 109 ARG A N 1
ATOM 871 C CA . ARG A 1 109 ? -15.443 11.306 11.735 1.00 75.81 109 ARG A CA 1
ATOM 872 C C . ARG A 1 109 ? -16.909 11.105 12.096 1.00 75.81 109 ARG A C 1
ATOM 874 O O . ARG A 1 109 ? -17.364 11.679 13.082 1.00 75.81 109 ARG A O 1
ATOM 881 N N . ARG A 1 110 ? -17.625 10.251 11.358 1.00 79.06 110 ARG A N 1
ATOM 882 C CA . ARG A 1 110 ? -19.016 9.891 11.675 1.00 79.06 110 ARG A CA 1
ATOM 883 C C . ARG A 1 110 ? -19.133 9.238 13.048 1.00 79.06 110 ARG A C 1
ATOM 885 O O . ARG A 1 110 ? -20.054 9.560 13.790 1.00 79.06 110 ARG A O 1
ATOM 892 N N . SER A 1 111 ? -18.195 8.367 13.412 1.00 70.94 111 SER A N 1
ATOM 893 C CA . SER A 1 111 ? -18.165 7.727 14.727 1.00 70.94 111 SER A CA 1
ATOM 894 C C . SER A 1 111 ? -17.928 8.737 15.858 1.00 70.94 111 SER A C 1
ATOM 896 O O . SER A 1 111 ? -18.632 8.714 16.869 1.00 70.94 111 SER A O 1
ATOM 898 N N . CYS A 1 112 ? -16.991 9.674 15.683 1.00 69.12 112 CYS A N 1
ATOM 899 C CA . CYS A 1 112 ? -16.771 10.766 16.635 1.00 69.12 112 CYS A CA 1
ATOM 900 C C . CYS A 1 112 ? -17.998 11.683 16.757 1.00 69.12 112 CYS A C 1
ATOM 902 O O . CYS A 1 112 ? -18.377 12.067 17.863 1.00 69.12 112 CYS A O 1
ATOM 904 N N . GLU A 1 113 ? -18.657 12.009 15.643 1.00 76.12 113 GLU A N 1
ATOM 905 C CA . GLU A 1 113 ? -19.853 12.855 15.640 1.00 76.12 113 GLU A CA 1
ATOM 906 C C . GLU A 1 113 ? -21.055 12.165 16.301 1.00 76.12 113 GLU A C 1
ATOM 908 O O . GLU A 1 113 ? -21.749 12.779 17.113 1.00 76.12 113 GLU A O 1
ATOM 913 N N . LYS A 1 114 ? -21.272 10.872 16.018 1.00 72.88 114 LYS A N 1
ATOM 914 C CA . LYS A 1 114 ? -22.321 10.066 16.657 1.00 72.88 114 LYS A CA 1
ATOM 915 C C . LYS A 1 114 ? -22.113 10.010 18.170 1.00 72.88 114 LYS A C 1
ATOM 917 O O . LYS A 1 114 ? -23.069 10.180 18.917 1.00 72.88 114 LYS A O 1
ATOM 922 N N . ARG A 1 115 ? -20.866 9.874 18.633 1.00 64.62 115 ARG A N 1
ATOM 923 C CA . ARG A 1 115 ? -20.531 9.953 20.064 1.00 64.62 115 ARG A CA 1
ATOM 924 C C . ARG A 1 115 ? -20.785 11.327 20.657 1.00 64.62 115 ARG A C 1
ATOM 926 O O . ARG A 1 115 ? -21.366 11.389 21.729 1.00 64.62 115 ARG A O 1
ATOM 933 N N . ARG A 1 116 ? -20.426 12.418 19.972 1.00 68.00 116 ARG A N 1
ATOM 934 C CA . ARG A 1 116 ? -20.737 13.775 20.454 1.00 68.00 116 ARG A CA 1
ATOM 935 C C . ARG A 1 116 ? -22.240 13.944 20.694 1.00 68.00 116 ARG A C 1
ATOM 937 O O . ARG A 1 116 ? -22.625 14.518 21.704 1.00 68.00 116 ARG A O 1
ATOM 944 N N . LYS A 1 117 ? -23.077 13.389 19.810 1.00 68.75 117 LYS A N 1
ATOM 945 C CA . LYS A 1 117 ? -24.542 13.383 19.962 1.00 68.75 117 LYS A CA 1
ATOM 946 C C . LYS A 1 117 ? -25.003 12.468 21.105 1.00 68.75 117 LYS A C 1
ATOM 948 O O . LYS A 1 117 ? -25.807 12.894 21.922 1.00 68.75 117 LYS A O 1
ATOM 953 N N . MET A 1 118 ? -24.447 11.260 21.229 1.00 63.91 118 MET A N 1
ATOM 954 C CA . MET A 1 118 ? -24.809 10.323 22.303 1.00 63.91 118 MET A CA 1
ATOM 955 C C . MET A 1 118 ? -24.358 10.793 23.693 1.00 63.91 118 MET A C 1
ATOM 957 O O . MET A 1 118 ? -25.114 10.630 24.637 1.00 63.91 118 MET A O 1
ATOM 961 N N . THR A 1 119 ? -23.193 11.426 23.856 1.00 61.31 119 THR A N 1
ATOM 962 C CA . THR A 1 119 ? -22.764 11.993 25.151 1.00 61.31 119 THR A CA 1
ATOM 963 C C . THR A 1 119 ? -23.658 13.158 25.590 1.00 61.31 119 THR A C 1
ATOM 965 O O . THR A 1 119 ? -23.891 13.321 26.782 1.00 61.31 119 THR A O 1
ATOM 968 N N . ILE A 1 120 ? -24.198 13.931 24.640 1.00 56.94 120 ILE A N 1
ATOM 969 C CA . ILE A 1 120 ? -25.143 15.025 24.918 1.00 56.94 120 ILE A CA 1
ATOM 970 C C . ILE A 1 120 ? -26.541 14.486 25.280 1.00 56.94 120 ILE A C 1
ATOM 972 O O . ILE A 1 120 ? -27.205 15.071 26.125 1.00 56.94 120 ILE A O 1
ATOM 976 N N . SER A 1 121 ? -26.982 13.363 24.696 1.00 54.06 121 SER A N 1
ATOM 977 C CA . SER A 1 121 ? -28.288 12.744 25.002 1.00 54.06 121 SER A CA 1
ATOM 978 C C . SER A 1 121 ? -28.269 11.740 26.172 1.00 54.06 121 SER A C 1
ATOM 980 O O . SER A 1 121 ? -29.314 11.456 26.749 1.00 54.06 121 SER A O 1
ATOM 982 N N . ARG A 1 122 ? -27.103 11.196 26.554 1.00 53.12 122 ARG A N 1
ATOM 983 C CA . ARG A 1 122 ? -26.947 10.191 27.633 1.00 53.12 122 ARG A CA 1
ATOM 984 C C . ARG A 1 122 ? -26.953 10.762 29.046 1.00 53.12 122 ARG A C 1
ATOM 986 O O . ARG A 1 122 ? -27.063 9.989 29.989 1.00 53.12 122 ARG A O 1
ATOM 993 N N . THR A 1 123 ? -26.891 12.080 29.218 1.00 52.22 123 THR A N 1
ATOM 994 C CA . THR A 1 123 ? -27.252 12.694 30.506 1.00 52.22 123 THR A CA 1
ATOM 995 C C . THR A 1 123 ? -28.726 12.447 30.866 1.00 52.22 123 THR A C 1
ATOM 997 O O . THR A 1 123 ? -29.094 12.669 32.013 1.00 52.22 123 THR A O 1
ATOM 1000 N N . ALA A 1 124 ? -29.553 11.945 29.932 1.00 50.31 124 ALA A N 1
ATOM 1001 C CA . ALA A 1 124 ? -30.995 11.771 30.111 1.00 50.31 124 ALA A CA 1
ATOM 1002 C C . ALA A 1 124 ? -31.519 10.314 30.150 1.00 50.31 124 ALA A C 1
ATOM 1004 O O . ALA A 1 124 ? -32.677 10.126 30.505 1.00 50.31 124 ALA A O 1
ATOM 1005 N N . SER A 1 125 ? -30.746 9.275 29.797 1.00 52.06 125 SER A N 1
ATOM 1006 C CA . SER A 1 125 ? -31.256 7.882 29.802 1.00 52.06 125 SER A CA 1
ATOM 1007 C C . SER A 1 125 ? -30.164 6.855 30.135 1.00 52.06 125 SER A C 1
ATOM 1009 O O . SER A 1 125 ? -29.165 6.725 29.431 1.00 52.06 125 SER A O 1
ATOM 1011 N N . GLY A 1 126 ? -30.334 6.164 31.264 1.00 55.28 126 GLY A N 1
ATOM 1012 C CA . GLY A 1 126 ? -29.317 5.343 31.934 1.00 55.28 126 GLY A CA 1
ATOM 1013 C C . GLY A 1 126 ? -29.381 3.833 31.672 1.00 55.28 126 GLY A C 1
ATOM 1014 O O . GLY A 1 126 ? -28.968 3.073 32.540 1.00 55.28 126 GLY A O 1
ATOM 1015 N N . GLU A 1 127 ? -29.879 3.376 30.521 1.00 55.22 127 GLU A N 1
ATOM 1016 C CA . GLU A 1 127 ? -30.136 1.946 30.257 1.00 55.22 127 GLU A CA 1
ATOM 1017 C C . GLU A 1 127 ? -29.352 1.393 29.054 1.00 55.22 127 GLU A C 1
ATOM 1019 O O . GLU A 1 127 ? -29.926 0.954 28.061 1.00 55.22 127 GLU A O 1
ATOM 1024 N N . GLU A 1 128 ? -28.018 1.367 29.126 1.00 57.22 128 GLU A N 1
ATOM 1025 C CA . GLU A 1 128 ? -27.221 0.596 28.162 1.00 57.22 128 GLU A CA 1
ATOM 1026 C C . GLU A 1 128 ? -26.174 -0.293 28.835 1.00 57.22 128 GLU A C 1
ATOM 1028 O O . GLU A 1 128 ? -25.459 0.116 29.750 1.00 57.22 128 GLU A O 1
ATOM 1033 N N . ASP A 1 129 ? -26.075 -1.515 28.312 1.00 64.38 129 ASP A N 1
ATOM 1034 C CA . ASP A 1 129 ? -25.222 -2.604 28.775 1.00 64.38 129 ASP A CA 1
ATOM 1035 C C . ASP A 1 129 ? -23.727 -2.186 28.756 1.00 64.38 129 ASP A C 1
ATOM 1037 O O . ASP A 1 129 ? -23.152 -1.973 27.676 1.00 64.38 129 ASP A O 1
ATOM 1041 N N . PRO A 1 130 ? -23.056 -2.045 29.917 1.00 63.22 130 PRO A N 1
ATOM 1042 C CA . PRO A 1 130 ? -21.719 -1.447 30.020 1.00 63.22 130 PRO A CA 1
ATOM 1043 C C . PRO A 1 130 ? -20.647 -2.208 29.225 1.00 63.22 130 PRO A C 1
ATOM 1045 O O . PRO A 1 130 ? -19.649 -1.621 28.798 1.00 63.22 130 PRO A O 1
ATOM 1048 N N . ARG A 1 131 ? -20.868 -3.504 28.964 1.00 64.31 131 ARG A N 1
ATOM 1049 C CA . ARG A 1 131 ? -20.001 -4.332 28.114 1.00 64.31 131 ARG A CA 1
ATOM 1050 C C . ARG A 1 131 ? -20.010 -3.899 26.649 1.00 64.31 131 ARG A C 1
ATOM 1052 O O . ARG A 1 131 ? -18.938 -3.723 26.072 1.00 64.31 131 ARG A O 1
ATOM 1059 N N . LYS A 1 132 ? -21.190 -3.657 26.067 1.00 64.06 132 LYS A N 1
ATOM 1060 C CA . LYS A 1 132 ? -21.320 -3.212 24.667 1.00 64.06 132 LYS A CA 1
ATOM 1061 C C . LYS A 1 132 ? -20.669 -1.847 24.459 1.00 64.06 132 LYS A C 1
ATOM 1063 O O . LYS A 1 132 ? -19.987 -1.622 23.462 1.00 64.06 132 LYS A O 1
ATOM 1068 N N . PHE A 1 133 ? -20.799 -0.961 25.446 1.00 65.62 133 PHE A N 1
ATOM 1069 C CA . PHE A 1 133 ? -20.169 0.356 25.417 1.00 65.62 133 PHE A CA 1
ATOM 1070 C C . PHE A 1 133 ? -18.632 0.284 25.443 1.00 65.62 133 PHE A C 1
ATOM 1072 O O . PHE A 1 133 ? -17.958 1.040 24.734 1.00 65.62 133 PHE A O 1
ATOM 1079 N N . ALA A 1 134 ? -18.060 -0.631 26.234 1.00 65.50 134 ALA A N 1
ATOM 1080 C CA . ALA A 1 134 ? -16.615 -0.850 26.297 1.00 65.50 134 ALA A CA 1
ATOM 1081 C C . ALA A 1 134 ? -16.057 -1.424 24.982 1.00 65.50 134 ALA A C 1
ATOM 1083 O O . ALA A 1 134 ? -15.044 -0.926 24.482 1.00 65.50 134 ALA A O 1
ATOM 1084 N N . GLU A 1 135 ? -16.741 -2.404 24.383 1.00 65.44 135 GLU A N 1
ATOM 1085 C CA . GLU A 1 135 ? -16.381 -2.965 23.074 1.00 65.44 135 GLU A CA 1
ATOM 1086 C C . GLU A 1 135 ? -16.450 -1.909 21.966 1.00 65.44 135 GLU A C 1
ATOM 1088 O O . GLU A 1 135 ? -15.500 -1.746 21.197 1.00 65.44 135 GLU A O 1
ATOM 1093 N N . GLU A 1 136 ? -17.519 -1.111 21.931 1.00 64.62 136 GLU A N 1
ATOM 1094 C CA . GLU A 1 136 ? -17.661 -0.031 20.958 1.00 64.62 136 GLU A CA 1
ATOM 1095 C C . GLU A 1 136 ? -16.568 1.033 21.152 1.00 64.62 136 GLU A C 1
ATOM 1097 O O . GLU A 1 136 ? -15.989 1.528 20.184 1.00 64.62 136 GLU A O 1
ATOM 1102 N N . ARG A 1 137 ? -16.244 1.405 22.401 1.00 65.50 137 ARG A N 1
ATOM 1103 C CA . ARG A 1 137 ? -15.159 2.355 22.721 1.00 65.50 137 ARG A CA 1
ATOM 1104 C C . ARG A 1 137 ? -13.797 1.839 22.269 1.00 65.50 137 ARG A C 1
ATOM 1106 O O . ARG A 1 137 ? -13.036 2.610 21.684 1.00 65.50 137 ARG A O 1
ATOM 1113 N N . ARG A 1 138 ? -13.505 0.559 22.495 1.00 67.19 138 ARG A N 1
ATOM 1114 C CA . ARG A 1 138 ? -12.276 -0.093 22.030 1.00 67.19 138 ARG A CA 1
ATOM 1115 C C . ARG A 1 138 ? -12.184 -0.085 20.507 1.00 67.19 138 ARG A C 1
ATOM 1117 O O . ARG A 1 138 ? -11.137 0.266 19.969 1.00 67.19 138 ARG A O 1
ATOM 1124 N N . LEU A 1 139 ? -13.285 -0.382 19.818 1.00 67.81 139 LEU A N 1
ATOM 1125 C CA . LEU A 1 139 ? -13.347 -0.375 18.358 1.00 67.81 139 LEU A CA 1
ATOM 1126 C C . LEU A 1 139 ? -13.085 1.022 17.784 1.00 67.81 139 LEU A C 1
ATOM 1128 O O . LEU A 1 139 ? -12.298 1.171 16.852 1.00 67.81 139 LEU A O 1
ATOM 1132 N N . VAL A 1 140 ? -13.673 2.061 18.381 1.00 67.38 140 VAL A N 1
ATOM 1133 C CA . VAL A 1 140 ? -13.476 3.454 17.949 1.00 67.38 140 VAL A CA 1
ATOM 1134 C C . VAL A 1 140 ? -12.064 3.964 18.233 1.00 67.38 140 VAL A C 1
ATOM 1136 O O . VAL A 1 140 ? -11.509 4.681 17.402 1.00 67.38 140 VAL A O 1
ATOM 1139 N N . LEU A 1 141 ? -11.457 3.590 19.363 1.00 67.06 141 LEU A N 1
ATOM 1140 C CA . LEU A 1 141 ? -10.064 3.938 19.669 1.00 67.06 141 LEU A CA 1
ATOM 1141 C C . LEU A 1 141 ? -9.085 3.255 18.709 1.00 67.06 141 LEU A C 1
ATOM 1143 O O . LEU A 1 141 ? -8.193 3.913 18.174 1.00 67.06 141 LEU A O 1
ATOM 1147 N N . LEU A 1 142 ? -9.291 1.965 18.437 1.00 69.50 142 LEU A N 1
ATOM 1148 C CA . LEU A 1 142 ? -8.484 1.207 17.484 1.00 69.50 142 LEU A CA 1
ATOM 1149 C C . LEU A 1 142 ? -8.623 1.784 16.070 1.00 69.50 142 LEU A C 1
ATOM 1151 O O . LEU A 1 142 ? -7.621 2.018 15.391 1.00 69.50 142 LEU A O 1
ATOM 1155 N N . LEU A 1 143 ? -9.852 2.096 15.654 1.00 69.25 143 LEU A N 1
ATOM 1156 C CA . LEU A 1 143 ? -10.132 2.757 14.385 1.00 69.25 143 LEU A CA 1
ATOM 1157 C C . LEU A 1 143 ? -9.459 4.132 14.302 1.00 69.25 143 LEU A C 1
ATOM 1159 O O . LEU A 1 143 ? -8.782 4.426 13.321 1.00 69.25 143 LEU A O 1
ATOM 1163 N N . GLY A 1 144 ? -9.599 4.972 15.327 1.00 69.25 144 GLY A N 1
ATOM 1164 C CA . GLY A 1 144 ? -9.007 6.309 15.341 1.00 69.25 144 GLY A CA 1
ATOM 1165 C C . GLY A 1 144 ? -7.483 6.282 15.265 1.00 69.25 144 GLY A C 1
ATOM 1166 O O . GLY A 1 144 ? -6.896 6.986 14.446 1.00 69.25 144 GLY A O 1
ATOM 1167 N N . SER A 1 145 ? -6.844 5.423 16.061 1.00 70.12 145 SER A N 1
ATOM 1168 C CA . SER A 1 145 ? -5.384 5.307 16.092 1.00 70.12 145 SER A CA 1
ATOM 1169 C C . SER A 1 145 ? -4.820 4.786 14.765 1.00 70.12 145 SER A C 1
ATOM 1171 O O . SER A 1 145 ? -3.898 5.380 14.205 1.00 70.12 145 SER A O 1
ATOM 1173 N N . THR A 1 146 ? -5.431 3.741 14.193 1.00 70.56 146 THR A N 1
ATOM 1174 C CA . THR A 1 146 ? -5.004 3.194 12.893 1.00 70.56 146 THR A CA 1
ATOM 1175 C C . THR A 1 146 ? -5.260 4.156 11.729 1.00 70.56 146 THR A C 1
ATOM 1177 O O . THR A 1 146 ? -4.441 4.217 10.816 1.00 70.56 146 THR A O 1
ATOM 1180 N N . SER A 1 147 ? -6.330 4.960 11.776 1.00 70.69 147 SER A N 1
ATOM 1181 C CA . SER A 1 147 ? -6.627 5.987 10.760 1.00 70.69 147 SER A CA 1
ATOM 1182 C C . SER A 1 147 ? -5.575 7.096 10.725 1.00 70.69 147 SER A C 1
ATOM 1184 O O . SER A 1 147 ? -5.125 7.496 9.652 1.00 70.69 147 SER A O 1
ATOM 1186 N N . ILE A 1 148 ? -5.178 7.597 11.900 1.00 74.00 148 ILE A N 1
ATOM 1187 C CA . ILE A 1 148 ? -4.174 8.663 12.024 1.00 74.00 148 ILE A CA 1
ATOM 1188 C C . ILE A 1 148 ? -2.806 8.147 11.577 1.00 74.00 148 ILE A C 1
ATOM 1190 O O . ILE A 1 148 ? -2.133 8.808 10.787 1.00 74.00 148 ILE A O 1
ATOM 1194 N N . LEU A 1 149 ? -2.423 6.946 12.028 1.00 75.75 149 LEU A N 1
ATOM 1195 C CA . LEU A 1 149 ? -1.164 6.328 11.624 1.00 75.75 149 LEU A CA 1
ATOM 1196 C C . LEU A 1 149 ? -1.104 6.133 10.107 1.00 75.75 149 LEU A C 1
ATOM 1198 O O . LEU A 1 149 ? -0.101 6.459 9.475 1.00 75.75 149 LEU A O 1
ATOM 1202 N N . PHE A 1 150 ? -2.198 5.658 9.511 1.00 72.31 150 PHE A N 1
ATOM 1203 C CA . PHE A 1 150 ? -2.257 5.465 8.074 1.00 72.31 150 PHE A CA 1
ATOM 1204 C C . PHE A 1 150 ? -2.080 6.783 7.310 1.00 72.31 150 PHE A C 1
ATOM 1206 O O . PHE A 1 150 ? -1.307 6.842 6.356 1.00 72.31 150 PHE A O 1
ATOM 1213 N N . LEU A 1 151 ? -2.761 7.855 7.728 1.00 72.31 151 LEU A N 1
ATOM 1214 C CA . LEU A 1 151 ? -2.637 9.163 7.080 1.00 72.31 151 LEU A CA 1
ATOM 1215 C C . LEU A 1 151 ? -1.204 9.692 7.128 1.00 72.31 151 LEU A C 1
ATOM 1217 O O . LEU A 1 151 ? -0.704 10.172 6.114 1.00 72.31 151 LEU A O 1
ATOM 1221 N N . ILE A 1 152 ? -0.537 9.584 8.274 1.00 78.75 152 ILE A N 1
ATO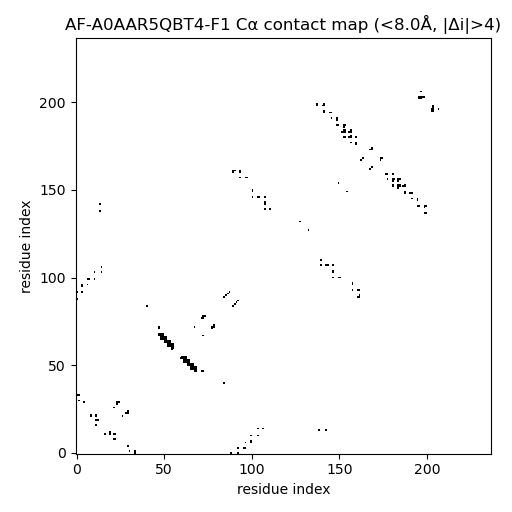M 1222 C CA . ILE A 1 152 ? 0.824 10.100 8.435 1.00 78.75 152 ILE A CA 1
ATOM 1223 C C . ILE A 1 152 ? 1.814 9.254 7.633 1.00 78.75 152 ILE A C 1
ATOM 1225 O O . ILE A 1 152 ? 2.646 9.800 6.914 1.00 78.75 152 ILE A O 1
ATOM 1229 N N . CYS A 1 153 ? 1.715 7.927 7.721 1.00 76.25 153 CYS A N 1
ATOM 1230 C CA . CYS A 1 153 ? 2.743 7.045 7.183 1.00 76.25 153 CYS A CA 1
ATOM 1231 C C . CYS A 1 153 ? 2.532 6.642 5.720 1.00 76.25 153 CYS A C 1
ATOM 1233 O O . CYS A 1 153 ? 3.507 6.383 5.021 1.00 76.25 153 CYS A O 1
ATOM 1235 N N . VAL A 1 154 ? 1.292 6.586 5.230 1.00 75.88 154 VAL A N 1
ATOM 1236 C CA . VAL A 1 154 ? 1.009 6.075 3.878 1.00 75.88 154 VAL A CA 1
ATOM 1237 C C . VAL A 1 154 ? 0.774 7.186 2.861 1.00 75.88 154 VAL A C 1
ATOM 1239 O O . VAL A 1 154 ? 1.082 6.997 1.687 1.00 75.88 154 VAL A O 1
ATOM 1242 N N . THR A 1 155 ? 0.331 8.375 3.278 1.00 78.94 155 THR A N 1
ATOM 1243 C CA . THR A 1 155 ? 0.182 9.520 2.357 1.00 78.94 155 THR A CA 1
ATOM 1244 C C . THR A 1 155 ? 1.490 9.875 1.632 1.00 78.94 155 THR A C 1
ATOM 1246 O O . THR A 1 155 ? 1.454 10.004 0.406 1.00 78.94 155 THR A O 1
ATOM 1249 N N . PRO A 1 156 ? 2.659 9.955 2.304 1.00 82.19 156 PRO A N 1
ATOM 1250 C CA . PRO A 1 156 ? 3.928 10.229 1.626 1.00 82.19 156 PRO A CA 1
ATOM 1251 C C . PRO A 1 156 ? 4.290 9.151 0.600 1.00 82.19 156 PRO A C 1
ATOM 1253 O O . PRO A 1 156 ? 4.774 9.466 -0.484 1.00 82.19 156 PRO A O 1
ATOM 1256 N N . MET A 1 157 ? 3.984 7.887 0.906 1.00 81.69 157 MET A N 1
ATOM 1257 C CA . MET A 1 157 ? 4.241 6.751 0.020 1.00 81.69 157 MET A CA 1
ATOM 1258 C C . MET A 1 157 ? 3.313 6.735 -1.204 1.00 81.69 157 MET A C 1
ATOM 1260 O O . MET A 1 157 ? 3.737 6.436 -2.319 1.00 81.69 157 MET A O 1
ATOM 1264 N N . VAL A 1 158 ? 2.042 7.104 -1.030 1.00 77.06 158 VAL A N 1
ATOM 1265 C CA . VAL A 1 158 ? 1.082 7.270 -2.134 1.00 77.06 158 VAL A CA 1
ATOM 1266 C C . VAL A 1 158 ? 1.549 8.382 -3.078 1.00 77.06 158 VAL A C 1
ATOM 1268 O O . VAL A 1 158 ? 1.574 8.181 -4.291 1.00 77.06 158 VAL A O 1
ATOM 1271 N N . ILE A 1 159 ? 1.992 9.521 -2.536 1.00 79.56 159 ILE A N 1
ATOM 1272 C CA . ILE A 1 159 ? 2.526 10.640 -3.330 1.00 79.56 159 ILE A CA 1
ATOM 1273 C C . ILE A 1 159 ? 3.812 10.234 -4.059 1.00 79.56 159 ILE A C 1
ATOM 1275 O O . ILE A 1 159 ? 3.983 10.549 -5.240 1.00 79.56 159 ILE A O 1
ATOM 1279 N N . LEU A 1 160 ? 4.706 9.504 -3.386 1.00 80.44 160 LEU A N 1
ATOM 1280 C CA . LEU A 1 160 ? 5.923 8.981 -3.999 1.00 80.44 160 LEU A CA 1
ATOM 1281 C C . LEU A 1 160 ? 5.598 8.080 -5.198 1.00 80.44 160 LEU A C 1
ATOM 1283 O O . LEU A 1 160 ? 6.169 8.271 -6.266 1.00 80.44 160 LEU A O 1
ATOM 1287 N N . ASN A 1 161 ? 4.655 7.145 -5.048 1.00 75.12 161 ASN A N 1
ATOM 1288 C CA . ASN A 1 161 ? 4.281 6.215 -6.117 1.00 75.12 161 ASN A CA 1
ATOM 1289 C C . ASN A 1 161 ? 3.667 6.913 -7.344 1.00 75.12 161 ASN A C 1
ATOM 1291 O O . ASN A 1 161 ? 3.878 6.453 -8.463 1.00 75.12 161 ASN A O 1
ATOM 1295 N N . VAL A 1 162 ? 2.945 8.024 -7.156 1.00 74.06 162 VAL A N 1
ATOM 1296 C CA . VAL A 1 162 ? 2.366 8.820 -8.258 1.00 74.06 162 VAL A CA 1
ATOM 1297 C C . VAL A 1 162 ? 3.419 9.669 -8.971 1.00 74.06 162 VAL A C 1
ATOM 1299 O O . VAL A 1 162 ? 3.365 9.841 -10.184 1.00 74.06 162 VAL A O 1
ATOM 1302 N N . THR A 1 163 ? 4.385 10.210 -8.231 1.00 74.38 163 THR A N 1
ATOM 1303 C CA . THR A 1 163 ? 5.396 11.140 -8.770 1.00 74.38 163 THR A CA 1
ATOM 1304 C C . THR A 1 163 ? 6.633 10.441 -9.338 1.00 74.38 163 THR A C 1
ATOM 1306 O O . THR A 1 163 ? 7.570 11.112 -9.788 1.00 74.38 163 THR A O 1
ATOM 1309 N N . LEU A 1 164 ? 6.650 9.105 -9.313 1.00 70.12 164 LEU A N 1
ATOM 1310 C CA . LEU A 1 164 ? 7.792 8.280 -9.683 1.00 70.12 164 LEU A CA 1
ATOM 1311 C C . LEU A 1 164 ? 8.027 8.315 -11.198 1.00 70.12 164 LEU A C 1
ATOM 1313 O O . LEU A 1 164 ? 7.433 7.556 -11.959 1.00 70.12 164 LEU A O 1
ATOM 1317 N N . SER A 1 165 ? 8.918 9.211 -11.621 1.00 69.50 165 SER A N 1
ATOM 1318 C CA . SER A 1 165 ? 9.347 9.394 -13.010 1.00 69.50 165 SER A CA 1
ATOM 1319 C C . SER A 1 165 ? 10.874 9.444 -13.083 1.00 69.50 165 SER A C 1
ATOM 1321 O O . SER A 1 165 ? 11.520 9.960 -12.166 1.00 69.50 165 SER A O 1
ATOM 1323 N N . GLU A 1 166 ? 11.458 8.926 -14.167 1.00 61.94 166 GLU A N 1
ATOM 1324 C CA . GLU A 1 166 ? 12.916 8.869 -14.386 1.00 61.94 166 GLU A CA 1
ATOM 1325 C C . GLU A 1 166 ? 13.574 10.256 -14.274 1.00 61.94 166 GLU A C 1
ATOM 1327 O O . GLU A 1 166 ? 14.675 10.389 -13.746 1.00 61.94 166 GLU A O 1
ATOM 1332 N N . VAL A 1 167 ? 12.843 11.311 -14.643 1.00 65.25 167 VAL A N 1
ATOM 1333 C CA . VAL A 1 167 ? 13.292 12.712 -14.564 1.00 65.25 167 VAL A CA 1
ATOM 1334 C C . VAL A 1 167 ? 13.383 13.222 -13.116 1.00 65.25 167 VAL A C 1
ATOM 1336 O O . VAL A 1 167 ? 14.224 14.060 -12.792 1.00 65.25 167 VAL A O 1
ATOM 1339 N N . ASN A 1 168 ? 12.536 12.712 -12.218 1.00 68.88 168 ASN A N 1
ATOM 1340 C CA . ASN A 1 168 ? 12.525 13.104 -10.806 1.00 68.88 168 ASN A CA 1
ATOM 1341 C C . ASN A 1 168 ? 13.602 12.367 -9.996 1.00 68.88 168 ASN A C 1
ATOM 1343 O O . ASN A 1 168 ? 14.144 12.933 -9.050 1.00 68.88 168 ASN A O 1
ATOM 1347 N N . LEU A 1 169 ? 13.971 11.145 -10.398 1.00 69.12 169 LEU A N 1
ATOM 1348 C CA . LEU A 1 169 ? 15.000 10.320 -9.743 1.00 69.12 169 LEU A CA 1
ATOM 1349 C C . LEU A 1 169 ? 16.405 10.944 -9.762 1.00 69.12 169 LEU A C 1
ATOM 1351 O O . LEU A 1 169 ? 17.203 10.669 -8.864 1.00 69.12 169 LEU A O 1
ATOM 1355 N N . MET A 1 170 ? 16.684 11.815 -10.734 1.00 70.12 170 MET A N 1
ATOM 1356 C CA . MET A 1 170 ? 17.963 12.523 -10.855 1.00 70.12 170 MET A CA 1
ATOM 1357 C C . MET A 1 170 ? 18.124 13.671 -9.845 1.00 70.12 170 MET A C 1
ATOM 1359 O O . MET A 1 170 ? 19.225 14.185 -9.665 1.00 70.12 170 MET A O 1
ATOM 1363 N N . LYS A 1 171 ? 17.048 14.088 -9.162 1.00 82.56 171 LYS A N 1
ATOM 1364 C CA . LYS A 1 171 ? 17.085 15.198 -8.199 1.00 82.56 171 LYS A CA 1
ATOM 1365 C C . LYS A 1 171 ? 17.381 14.683 -6.788 1.00 82.56 171 LYS A C 1
ATOM 1367 O O . LYS A 1 171 ? 16.595 13.923 -6.227 1.00 82.56 171 LYS A O 1
ATOM 1372 N N . TYR A 1 172 ? 18.445 15.187 -6.160 1.00 84.50 172 TYR A N 1
ATOM 1373 C CA . TYR A 1 172 ? 18.782 14.901 -4.756 1.00 84.50 172 TYR A CA 1
ATOM 1374 C C . TYR A 1 172 ? 17.609 15.062 -3.759 1.00 84.50 172 TYR A C 1
ATOM 1376 O O . TYR A 1 172 ? 17.346 14.117 -3.011 1.00 84.50 172 TYR A O 1
ATOM 1384 N N . PRO A 1 173 ? 16.824 16.166 -3.752 1.00 84.75 173 PRO A N 1
ATOM 1385 C CA . PRO A 1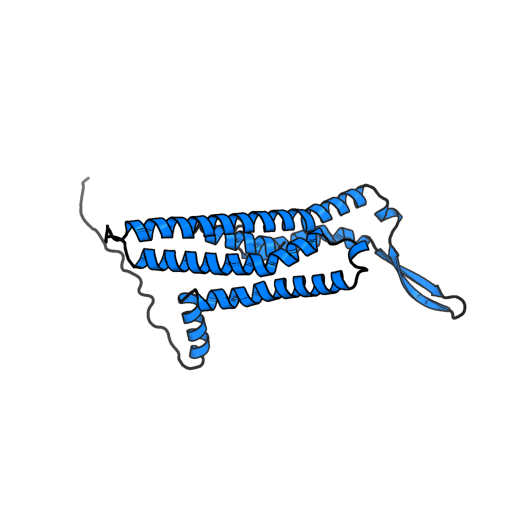 173 ? 15.710 16.307 -2.805 1.00 84.75 173 PRO A CA 1
ATOM 1386 C C . PRO A 1 173 ? 14.623 15.241 -2.996 1.00 84.75 173 PRO A C 1
ATOM 1388 O O . PRO A 1 173 ? 13.976 14.832 -2.033 1.00 84.75 173 PRO A O 1
ATOM 1391 N N . TYR A 1 174 ? 14.447 14.743 -4.222 1.00 84.12 174 TYR A N 1
ATOM 1392 C CA . TYR A 1 174 ? 13.502 13.669 -4.505 1.00 84.12 174 TYR A CA 1
ATOM 1393 C C . TYR A 1 174 ? 13.984 12.324 -3.942 1.00 84.12 174 TYR A C 1
ATOM 1395 O O . TYR A 1 174 ? 13.176 11.533 -3.458 1.00 84.12 174 TYR A O 1
ATOM 1403 N N . GLN A 1 175 ? 15.298 12.078 -3.926 1.00 84.88 175 GLN A N 1
ATOM 1404 C CA . GLN A 1 175 ? 15.875 10.888 -3.295 1.00 84.88 175 GLN A CA 1
ATOM 1405 C C . GLN A 1 175 ? 15.715 10.911 -1.770 1.00 84.88 175 GLN A C 1
ATOM 1407 O O . GLN A 1 175 ? 15.353 9.891 -1.183 1.00 84.88 175 GLN A O 1
ATOM 1412 N N . VAL A 1 176 ? 15.899 12.074 -1.137 1.00 87.75 176 VAL A N 1
ATOM 1413 C CA . VAL A 1 176 ? 15.647 12.249 0.304 1.00 87.75 176 VAL A CA 1
ATOM 1414 C C . VAL A 1 176 ? 14.167 12.027 0.624 1.00 87.75 176 VAL A C 1
ATOM 1416 O O . VAL A 1 176 ? 13.841 11.246 1.516 1.00 87.75 176 VAL A O 1
ATOM 1419 N N . PHE A 1 177 ? 13.259 12.637 -0.147 1.00 86.25 177 PHE A N 1
ATOM 1420 C CA . PHE A 1 177 ? 11.819 12.417 0.005 1.00 86.25 177 PHE A CA 1
ATOM 1421 C C . PHE A 1 177 ? 11.446 10.936 -0.149 1.00 86.25 177 PHE A C 1
ATOM 1423 O O . PHE A 1 177 ? 10.696 10.397 0.663 1.00 86.25 177 PHE A O 1
ATOM 1430 N N . ARG A 1 178 ? 12.024 10.252 -1.143 1.00 85.12 178 ARG A N 1
ATOM 1431 C CA . ARG A 1 178 ? 11.847 8.813 -1.355 1.00 85.12 178 ARG A CA 1
ATOM 1432 C C . ARG A 1 178 ? 12.312 7.989 -0.155 1.00 85.12 178 ARG A C 1
ATOM 1434 O O . ARG A 1 178 ? 11.597 7.080 0.259 1.00 85.12 178 ARG A O 1
ATOM 1441 N N . ALA A 1 179 ? 13.484 8.291 0.400 1.00 86.81 179 ALA A N 1
ATOM 1442 C CA . ALA A 1 179 ? 14.005 7.593 1.572 1.00 86.81 179 ALA A CA 1
ATOM 1443 C C . ALA A 1 179 ? 13.077 7.763 2.785 1.00 86.81 179 ALA A C 1
ATOM 1445 O O . ALA A 1 179 ? 12.742 6.779 3.442 1.00 86.81 179 ALA A O 1
ATOM 1446 N N . ILE A 1 180 ? 12.596 8.986 3.027 1.00 89.00 180 ILE A N 1
ATOM 1447 C CA . ILE A 1 180 ? 11.654 9.291 4.110 1.00 89.00 180 ILE A CA 1
ATOM 1448 C C . ILE A 1 180 ? 10.328 8.552 3.904 1.00 89.00 180 ILE A C 1
ATOM 1450 O O . ILE A 1 180 ? 9.856 7.890 4.822 1.00 89.00 180 ILE A O 1
ATOM 1454 N N . ALA A 1 181 ? 9.737 8.618 2.710 1.00 86.25 181 ALA A N 1
ATOM 1455 C CA . ALA A 1 181 ? 8.471 7.948 2.415 1.00 86.25 181 ALA A CA 1
ATOM 1456 C C . ALA A 1 181 ? 8.562 6.423 2.611 1.00 86.25 181 ALA A C 1
ATOM 1458 O O . ALA A 1 181 ? 7.685 5.841 3.248 1.00 86.25 181 ALA A O 1
ATOM 1459 N N . ASN A 1 182 ? 9.653 5.796 2.159 1.00 86.19 182 ASN A N 1
ATOM 1460 C CA . ASN A 1 182 ? 9.900 4.370 2.392 1.00 86.19 182 ASN A CA 1
ATOM 1461 C C . ASN A 1 182 ? 10.102 4.052 3.885 1.00 86.19 182 ASN A C 1
ATOM 1463 O O . ASN A 1 182 ? 9.603 3.043 4.379 1.00 86.19 182 ASN A O 1
ATOM 1467 N N . LEU A 1 183 ? 10.809 4.908 4.632 1.00 86.81 183 LEU A N 1
ATOM 1468 C CA . LEU A 1 183 ? 11.009 4.716 6.071 1.00 86.81 183 LEU A CA 1
ATOM 1469 C C . LEU A 1 183 ? 9.686 4.820 6.842 1.00 86.81 183 LEU A C 1
ATOM 1471 O O . LEU A 1 183 ? 9.432 4.025 7.748 1.00 86.81 183 LEU A O 1
ATOM 1475 N N . LEU A 1 184 ? 8.825 5.769 6.467 1.00 83.88 184 LEU A N 1
ATOM 1476 C CA . LEU A 1 184 ? 7.486 5.919 7.033 1.00 83.88 184 LEU A CA 1
ATOM 1477 C C . LEU A 1 184 ? 6.605 4.705 6.724 1.00 83.88 184 LEU A C 1
ATOM 1479 O O . LEU A 1 184 ? 5.879 4.252 7.608 1.00 83.88 184 LEU A O 1
ATOM 1483 N N . GLU A 1 185 ? 6.700 4.144 5.519 1.00 82.06 185 GLU A N 1
ATOM 1484 C CA . GLU A 1 185 ? 5.991 2.917 5.153 1.00 82.06 185 GLU A CA 1
ATOM 1485 C C . GLU A 1 185 ? 6.413 1.736 6.039 1.00 82.06 185 GLU A C 1
ATOM 1487 O O . GLU A 1 185 ? 5.554 1.065 6.612 1.00 82.06 185 GLU A O 1
ATOM 1492 N N . VAL A 1 186 ? 7.717 1.517 6.237 1.00 82.19 186 VAL A N 1
ATOM 1493 C CA . VAL A 1 186 ? 8.213 0.454 7.131 1.00 82.19 186 VAL A CA 1
ATOM 1494 C C . VAL A 1 186 ? 7.760 0.697 8.572 1.00 82.19 186 VAL A C 1
ATOM 1496 O O . VAL A 1 186 ? 7.269 -0.209 9.249 1.00 82.19 186 VAL A O 1
ATOM 1499 N N . THR A 1 187 ? 7.861 1.945 9.026 1.00 82.81 187 THR A N 1
ATOM 1500 C CA . THR A 1 187 ? 7.464 2.352 10.377 1.00 82.81 187 THR A CA 1
ATOM 1501 C C . THR A 1 187 ? 5.966 2.139 10.619 1.00 82.81 187 THR A C 1
ATOM 1503 O O . THR A 1 187 ? 5.578 1.762 11.724 1.00 82.81 187 THR A O 1
ATOM 1506 N N . ASN A 1 188 ? 5.114 2.285 9.598 1.00 81.00 188 ASN A N 1
ATOM 1507 C CA . ASN A 1 188 ? 3.678 1.995 9.685 1.00 81.00 188 ASN A CA 1
ATOM 1508 C C . ASN A 1 188 ? 3.399 0.556 10.144 1.00 81.00 188 ASN A C 1
ATOM 1510 O O . ASN A 1 188 ? 2.517 0.326 10.978 1.00 81.00 188 ASN A O 1
ATOM 1514 N N . TYR A 1 189 ? 4.142 -0.425 9.617 1.00 76.81 189 TYR A N 1
ATOM 1515 C CA . TYR A 1 189 ? 3.959 -1.828 10.006 1.00 76.81 189 TYR A CA 1
ATOM 1516 C C . TYR A 1 189 ? 4.356 -2.050 11.459 1.00 76.81 189 TYR A C 1
ATOM 1518 O O . TYR A 1 189 ? 3.598 -2.671 12.207 1.00 76.81 189 TYR A O 1
ATOM 1526 N N . SER A 1 190 ? 5.483 -1.471 11.873 1.00 80.62 190 SER A N 1
ATOM 1527 C CA . SER A 1 190 ? 5.982 -1.561 13.244 1.00 80.62 190 SER A CA 1
ATOM 1528 C C . SER A 1 190 ? 5.037 -0.886 14.238 1.00 80.62 190 SER A C 1
ATOM 1530 O O . SER A 1 190 ? 4.617 -1.510 15.209 1.00 80.62 190 SER A O 1
ATOM 1532 N N . ILE A 1 191 ? 4.625 0.363 13.991 1.00 78.19 191 ILE A N 1
ATOM 1533 C CA . ILE A 1 191 ? 3.741 1.101 14.908 1.00 78.19 191 ILE A CA 1
ATOM 1534 C C . ILE A 1 191 ? 2.364 0.452 14.986 1.00 78.19 191 ILE A C 1
ATOM 1536 O O . ILE A 1 191 ? 1.771 0.423 16.064 1.00 78.19 191 ILE A O 1
ATOM 1540 N N . THR A 1 192 ? 1.864 -0.136 13.894 1.00 74.88 192 THR A N 1
ATOM 1541 C CA . THR A 1 192 ? 0.592 -0.854 13.972 1.00 74.88 192 THR A CA 1
ATOM 1542 C C . THR A 1 192 ? 0.646 -1.963 15.036 1.00 74.88 192 THR A C 1
ATOM 1544 O O . THR A 1 192 ? -0.286 -2.087 15.829 1.00 74.88 192 THR A O 1
ATOM 1547 N N . PHE A 1 193 ? 1.728 -2.743 15.102 1.00 75.00 193 PHE A N 1
ATOM 1548 C CA . PHE A 1 193 ? 1.886 -3.776 16.131 1.00 75.00 193 PHE A CA 1
ATOM 1549 C C . PHE A 1 193 ? 1.802 -3.192 17.552 1.00 75.00 193 PHE A C 1
ATOM 1551 O O . PHE A 1 193 ? 1.046 -3.697 18.384 1.00 75.00 193 PHE A O 1
ATOM 1558 N N . TYR A 1 194 ? 2.487 -2.074 17.806 1.00 75.88 194 TYR A N 1
ATOM 1559 C CA . TYR A 1 194 ? 2.419 -1.383 19.096 1.00 75.88 194 TYR A CA 1
ATOM 1560 C C . TYR A 1 194 ? 1.014 -0.849 19.412 1.00 75.88 194 TYR A C 1
ATOM 1562 O O . TYR A 1 194 ? 0.547 -1.017 20.534 1.00 75.88 194 TYR A O 1
ATOM 1570 N N . ILE A 1 195 ? 0.296 -0.286 18.431 1.00 73.56 195 ILE A N 1
ATOM 1571 C CA . ILE A 1 195 ? -1.101 0.155 18.599 1.00 73.56 195 ILE A CA 1
ATOM 1572 C C . ILE A 1 195 ? -1.989 -1.017 19.031 1.00 73.56 195 ILE A C 1
ATOM 1574 O O . ILE A 1 195 ? -2.795 -0.869 19.951 1.00 73.56 195 ILE A O 1
ATOM 1578 N N . TYR A 1 196 ? -1.835 -2.195 18.419 1.00 70.88 196 TYR A N 1
ATOM 1579 C CA . TYR A 1 196 ? -2.601 -3.375 18.825 1.00 70.88 196 TYR A CA 1
ATOM 1580 C C . TYR A 1 196 ? -2.303 -3.781 20.274 1.00 70.88 196 TYR A C 1
ATOM 1582 O O . TYR A 1 196 ? -3.241 -4.064 21.017 1.00 70.88 196 TYR A O 1
ATOM 1590 N N . ILE A 1 197 ? -1.042 -3.743 20.712 1.00 68.62 197 ILE A N 1
ATOM 1591 C CA . ILE A 1 197 ? -0.676 -4.028 22.110 1.00 68.62 197 ILE A CA 1
ATOM 1592 C C . ILE A 1 197 ? -1.234 -2.968 23.070 1.00 68.62 197 ILE A C 1
ATOM 1594 O O . ILE A 1 197 ? -1.695 -3.309 24.157 1.00 68.62 197 ILE A O 1
ATOM 1598 N N . SER A 1 198 ? -1.216 -1.688 22.697 1.00 67.75 198 SER A N 1
ATOM 1599 C CA . SER A 1 198 ? -1.688 -0.608 23.569 1.00 67.75 198 SER A CA 1
ATOM 1600 C C . SER A 1 198 ? -3.210 -0.578 23.726 1.00 67.75 198 SER A C 1
ATOM 1602 O O . SER A 1 198 ? -3.692 -0.313 24.825 1.00 67.75 198 SER A O 1
ATOM 1604 N N . PHE A 1 199 ? -3.971 -0.843 22.658 1.00 61.81 199 PHE A N 1
ATOM 1605 C CA . PHE A 1 199 ? -5.428 -0.630 22.639 1.00 61.81 199 PHE A CA 1
ATOM 1606 C C . PHE A 1 199 ? -6.271 -1.904 22.724 1.00 61.81 199 PHE A C 1
ATOM 1608 O O . PHE A 1 199 ? -7.474 -1.823 22.970 1.00 61.81 199 PHE A O 1
ATOM 1615 N N . SER A 1 200 ? -5.681 -3.083 22.529 1.00 63.44 200 SER A N 1
ATOM 1616 C CA . SER A 1 200 ? -6.387 -4.349 22.700 1.00 63.44 200 SER A CA 1
ATOM 1617 C C . SER A 1 200 ? -5.938 -5.034 23.983 1.00 63.44 200 SER A C 1
ATOM 1619 O O . SER A 1 200 ? -4.887 -5.669 24.024 1.00 63.44 200 SER A O 1
ATOM 1621 N N . GLU A 1 201 ? -6.762 -4.943 25.027 1.00 59.81 201 GLU A N 1
ATOM 1622 C CA . GLU A 1 201 ? -6.496 -5.581 26.323 1.00 59.81 201 GLU A CA 1
ATOM 1623 C C . GLU A 1 201 ? -6.314 -7.101 26.204 1.00 59.81 201 GLU A C 1
ATOM 1625 O O . GLU A 1 201 ? -5.469 -7.668 26.895 1.00 59.81 201 GLU A O 1
ATOM 1630 N N . ASP A 1 202 ? -7.003 -7.751 25.262 1.00 62.81 202 ASP A N 1
ATOM 1631 C CA . ASP A 1 202 ? -6.837 -9.184 24.979 1.00 62.81 202 ASP A CA 1
ATOM 1632 C C . ASP A 1 202 ? -5.463 -9.499 24.360 1.00 62.81 202 ASP A C 1
ATOM 1634 O O . ASP A 1 202 ? -4.838 -10.507 24.689 1.00 62.81 202 ASP A O 1
ATOM 1638 N N . PHE A 1 203 ? -4.945 -8.612 23.497 1.00 65.19 203 PHE A N 1
ATOM 1639 C CA . PHE A 1 203 ? -3.606 -8.777 22.912 1.00 65.19 203 PHE A CA 1
ATOM 1640 C C . PHE A 1 203 ? -2.525 -8.438 23.936 1.00 65.19 203 PHE A C 1
ATOM 1642 O O . PHE A 1 203 ? -1.553 -9.178 24.059 1.00 65.19 203 PHE A O 1
ATOM 1649 N N . ARG A 1 204 ? -2.718 -7.372 24.722 1.00 73.94 204 ARG A N 1
ATOM 1650 C CA . ARG A 1 204 ? -1.813 -6.984 25.808 1.00 73.94 204 ARG A CA 1
ATOM 1651 C C . ARG A 1 204 ? -1.702 -8.077 26.862 1.00 73.94 204 ARG A C 1
ATOM 1653 O O . ARG A 1 204 ? -0.596 -8.427 27.257 1.00 73.94 204 ARG A O 1
ATOM 1660 N N . SER A 1 205 ? -2.833 -8.626 27.303 1.00 69.06 205 SER A N 1
ATOM 1661 C CA . SER A 1 205 ? -2.866 -9.705 28.293 1.00 69.06 205 SER A CA 1
ATOM 1662 C C . SER A 1 205 ? -2.248 -10.988 27.746 1.00 69.06 205 SER A C 1
ATOM 1664 O O . SER A 1 205 ? -1.477 -11.621 28.456 1.00 69.06 205 SER A O 1
ATOM 1666 N N . THR A 1 206 ? -2.483 -11.336 26.478 1.00 75.44 206 THR A N 1
ATOM 1667 C CA . THR A 1 206 ? -1.837 -12.496 25.842 1.00 75.44 206 THR A CA 1
ATOM 1668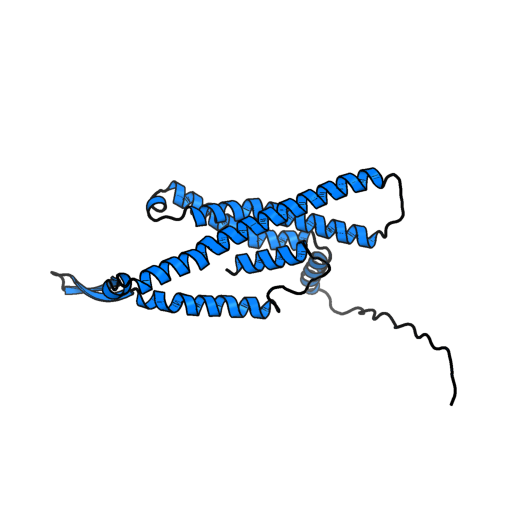 C C . THR A 1 206 ? -0.328 -12.295 25.669 1.00 75.44 206 THR A C 1
ATOM 1670 O O . THR A 1 206 ? 0.437 -13.222 25.927 1.00 75.44 206 THR A O 1
ATOM 1673 N N . PHE A 1 207 ? 0.122 -11.097 25.289 1.00 76.69 207 PHE A N 1
ATOM 1674 C CA . PHE A 1 207 ? 1.541 -10.756 25.150 1.00 76.69 207 PHE A CA 1
ATOM 1675 C C . PHE A 1 207 ? 2.263 -10.784 26.500 1.00 76.69 207 PHE A C 1
ATOM 1677 O O . PHE A 1 207 ? 3.254 -11.492 26.644 1.00 76.69 207 PHE A O 1
ATOM 1684 N N . LEU A 1 208 ? 1.718 -10.108 27.517 1.00 77.81 208 LEU A N 1
ATOM 1685 C CA . LEU A 1 208 ? 2.248 -10.140 28.882 1.00 77.81 208 LEU A CA 1
ATOM 1686 C C . LEU A 1 208 ? 2.207 -11.550 29.469 1.00 77.81 208 LEU A C 1
ATOM 1688 O O . LEU A 1 208 ? 3.147 -11.948 30.141 1.00 77.81 208 LEU A O 1
ATOM 1692 N N . ARG A 1 209 ? 1.166 -12.339 29.180 1.00 76.31 209 ARG A N 1
ATOM 1693 C CA . ARG A 1 209 ? 1.122 -13.751 29.568 1.00 76.31 209 ARG A CA 1
ATOM 1694 C C . ARG A 1 209 ? 2.203 -14.554 28.856 1.00 76.31 209 ARG A C 1
ATOM 1696 O O . ARG A 1 209 ? 2.841 -15.351 29.505 1.00 76.31 209 ARG A O 1
ATOM 1703 N N . THR A 1 210 ? 2.452 -14.341 27.568 1.00 79.00 210 THR A N 1
ATOM 1704 C CA . THR A 1 210 ? 3.515 -15.051 26.831 1.00 79.00 210 THR A CA 1
ATOM 1705 C C . THR A 1 210 ? 4.907 -14.677 27.348 1.00 79.00 210 THR A C 1
ATOM 1707 O O . THR A 1 210 ? 5.746 -15.556 27.507 1.00 79.00 210 THR A O 1
ATOM 1710 N N . LEU A 1 211 ? 5.132 -13.403 27.687 1.00 78.56 211 LEU A N 1
ATOM 1711 C CA . LEU A 1 211 ? 6.378 -12.936 28.303 1.00 78.56 211 LEU A CA 1
ATOM 1712 C C . LEU A 1 211 ? 6.551 -13.443 29.745 1.00 78.56 211 LEU A C 1
ATOM 1714 O O . LEU A 1 211 ? 7.642 -13.863 30.119 1.00 78.56 211 LEU A O 1
ATOM 1718 N N . ASN A 1 212 ? 5.476 -13.465 30.538 1.00 78.12 212 ASN A N 1
ATOM 1719 C CA . ASN A 1 212 ? 5.497 -13.923 31.932 1.00 78.12 212 ASN A CA 1
ATOM 1720 C C . ASN A 1 212 ? 5.376 -15.457 32.066 1.00 78.12 212 ASN A C 1
ATOM 1722 O O . ASN A 1 212 ? 5.696 -16.012 33.114 1.00 78.12 212 ASN A O 1
ATOM 1726 N N . CYS A 1 213 ? 4.948 -16.173 31.021 1.00 52.47 213 CYS A N 1
ATOM 1727 C CA . CYS A 1 213 ? 4.884 -17.639 30.975 1.00 52.47 213 CYS A CA 1
ATOM 1728 C C . CYS A 1 213 ? 6.236 -18.301 30.676 1.00 52.47 213 CYS A C 1
ATOM 1730 O O . CYS A 1 213 ? 6.282 -19.524 30.591 1.00 52.47 213 CYS A O 1
ATOM 1732 N N . ASN A 1 214 ? 7.341 -17.548 30.641 1.00 52.97 214 ASN A N 1
ATOM 1733 C CA . ASN A 1 214 ? 8.654 -18.130 30.929 1.00 52.97 214 ASN A CA 1
ATOM 1734 C C . ASN A 1 214 ? 8.854 -18.385 32.443 1.00 52.97 214 ASN A C 1
ATOM 1736 O O . ASN A 1 214 ? 9.935 -18.793 32.861 1.00 52.97 214 ASN A O 1
ATOM 1740 N N . SER A 1 215 ? 7.832 -18.139 33.281 1.00 54.22 215 SER A N 1
ATOM 1741 C CA . SER A 1 215 ? 7.904 -18.337 34.736 1.00 54.22 215 SER A CA 1
ATOM 1742 C C . SER A 1 215 ? 6.682 -19.006 35.393 1.00 54.22 215 SER A C 1
ATOM 1744 O O . SER A 1 215 ? 6.695 -19.141 36.611 1.00 54.22 215 SER A O 1
ATOM 1746 N N . ALA A 1 216 ? 5.656 -19.476 34.660 1.00 45.25 216 ALA A N 1
ATOM 1747 C CA . ALA A 1 216 ? 4.604 -20.332 35.247 1.00 45.25 216 ALA A CA 1
ATOM 1748 C C . ALA A 1 216 ? 3.699 -21.040 34.209 1.00 45.25 216 ALA A C 1
ATOM 1750 O O . ALA A 1 216 ? 2.996 -20.395 33.428 1.00 45.25 216 ALA A O 1
ATOM 1751 N N . THR A 1 217 ? 3.653 -22.372 34.267 1.00 48.81 217 THR A N 1
ATOM 1752 C CA . THR A 1 217 ? 2.562 -23.272 33.814 1.00 48.81 217 THR A CA 1
ATOM 1753 C C . THR A 1 217 ? 1.517 -23.455 34.943 1.00 48.81 217 THR A C 1
ATOM 1755 O O . THR A 1 217 ? 1.843 -23.127 36.083 1.00 48.81 217 THR A O 1
ATOM 1758 N N . PRO A 1 218 ? 0.324 -24.082 34.753 1.00 46.06 218 PRO A N 1
ATOM 1759 C CA . PRO A 1 218 ? -0.494 -24.337 33.560 1.00 46.06 218 PRO A CA 1
ATOM 1760 C C . PRO A 1 218 ? -1.972 -23.843 33.683 1.00 46.06 218 PRO A C 1
ATOM 1762 O O . PRO A 1 218 ? -2.428 -23.347 34.709 1.00 46.06 218 PRO A O 1
ATOM 1765 N N . LEU A 1 219 ? -2.699 -24.007 32.568 1.00 55.34 219 LEU A N 1
ATOM 1766 C CA . LEU A 1 219 ? -4.147 -23.900 32.292 1.00 55.34 219 LEU A CA 1
ATOM 1767 C C . LEU A 1 219 ? -5.136 -23.782 33.480 1.00 55.34 219 LEU A C 1
ATOM 1769 O O . LEU A 1 219 ? -5.261 -24.694 34.295 1.00 55.34 219 LEU A O 1
ATOM 1773 N N . LYS A 1 220 ? -6.006 -22.757 33.447 1.00 40.72 220 LYS A N 1
ATOM 1774 C CA . LYS A 1 220 ? -7.274 -22.746 34.200 1.00 40.72 220 LYS A CA 1
ATOM 1775 C C . LYS A 1 220 ? -8.468 -22.487 33.274 1.00 40.72 220 LYS A C 1
ATOM 1777 O O . LYS A 1 220 ? -8.724 -21.358 32.876 1.00 40.72 220 LYS A O 1
ATOM 1782 N N . GLY A 1 221 ? -9.168 -23.578 32.956 1.00 36.91 221 GLY A N 1
ATOM 1783 C CA . GLY A 1 221 ? -10.614 -23.661 32.727 1.00 36.91 221 GLY A CA 1
ATOM 1784 C C . GLY A 1 221 ? -11.238 -22.740 31.680 1.00 36.91 221 GLY A C 1
ATOM 1785 O O . GLY A 1 221 ? -11.737 -21.665 32.006 1.00 36.91 221 GLY A O 1
ATOM 1786 N N . MET A 1 222 ? -11.365 -23.247 30.453 1.00 39.97 222 MET A N 1
ATOM 1787 C CA . MET A 1 222 ? -12.456 -22.860 29.561 1.00 39.97 222 MET A CA 1
ATOM 1788 C C . MET A 1 222 ? -13.773 -23.247 30.249 1.00 39.97 222 MET A C 1
ATOM 1790 O O . MET A 1 222 ? -14.110 -24.425 30.319 1.00 39.97 222 MET A O 1
ATOM 1794 N N . LYS A 1 223 ? -14.493 -22.274 30.820 1.00 33.47 223 LYS A N 1
ATOM 1795 C CA . LYS A 1 223 ? -15.882 -22.481 31.240 1.00 33.47 223 LYS A CA 1
ATOM 1796 C C . LYS A 1 223 ? -16.728 -22.590 29.974 1.00 33.47 223 LYS A C 1
ATOM 1798 O O . LYS A 1 223 ? -17.127 -21.579 29.405 1.00 33.47 223 LYS A O 1
ATOM 1803 N N . THR A 1 224 ? -16.969 -23.815 29.528 1.00 39.16 224 THR A N 1
ATOM 1804 C CA . THR A 1 224 ? -18.133 -24.152 28.714 1.00 39.16 224 THR A CA 1
ATOM 1805 C C . THR A 1 224 ? -19.382 -23.811 29.522 1.00 39.16 224 THR A C 1
ATOM 1807 O O . THR A 1 224 ? -19.615 -24.345 30.604 1.00 39.16 224 THR A O 1
ATOM 1810 N N . THR A 1 225 ? -20.165 -22.864 29.023 1.00 34.50 225 THR A N 1
ATOM 1811 C CA . THR A 1 225 ? -21.518 -22.588 29.500 1.00 34.50 225 THR A CA 1
ATOM 1812 C C . THR A 1 225 ? -22.365 -23.855 29.307 1.00 34.50 225 THR A C 1
ATOM 1814 O O . THR A 1 225 ? -22.366 -24.391 28.197 1.00 34.50 225 THR A O 1
ATOM 1817 N N . PRO A 1 226 ? -23.068 -24.370 30.331 1.00 34.69 226 PRO A N 1
ATOM 1818 C CA . PRO A 1 226 ? -23.995 -25.477 30.141 1.00 34.69 226 PRO A CA 1
ATOM 1819 C C . PRO A 1 226 ? -25.214 -24.993 29.348 1.00 34.69 226 PRO A C 1
ATOM 1821 O O . PRO A 1 226 ? -25.808 -23.962 29.663 1.00 34.69 226 PRO A O 1
ATOM 1824 N N . ALA A 1 227 ? -25.568 -25.744 28.305 1.00 33.44 227 ALA A N 1
ATOM 1825 C CA . ALA A 1 227 ? -26.838 -25.603 27.614 1.00 33.44 227 ALA A CA 1
ATOM 1826 C C . ALA A 1 227 ? -27.964 -25.972 28.590 1.00 33.44 227 ALA A C 1
ATOM 1828 O O . ALA A 1 227 ? -28.049 -27.108 29.053 1.00 33.44 227 ALA A O 1
ATOM 1829 N N . THR A 1 228 ? -28.801 -24.995 28.929 1.00 33.66 228 THR A N 1
ATOM 1830 C CA . THR A 1 228 ? -30.010 -25.210 29.720 1.00 33.66 228 THR A CA 1
ATOM 1831 C C . THR A 1 228 ? -31.003 -26.036 28.910 1.00 33.66 228 THR A C 1
ATOM 1833 O O . THR A 1 228 ? -31.592 -25.560 27.943 1.00 33.66 228 THR A O 1
ATOM 1836 N N . THR A 1 229 ? -31.187 -27.278 29.343 1.00 33.38 229 THR A N 1
ATOM 1837 C CA . THR A 1 229 ? -32.324 -28.146 29.041 1.00 33.38 229 THR A CA 1
ATOM 1838 C C . THR A 1 229 ? -33.640 -27.420 29.324 1.00 33.38 229 THR A C 1
ATOM 1840 O O . THR A 1 229 ? -33.873 -26.968 30.442 1.00 33.38 229 THR A O 1
ATOM 1843 N N . THR A 1 230 ? -34.532 -27.360 28.337 1.00 36.28 230 THR A N 1
ATOM 1844 C CA . THR A 1 230 ? -35.974 -27.192 28.568 1.00 36.28 230 THR A CA 1
ATOM 1845 C C . THR A 1 230 ? -36.686 -28.399 27.962 1.00 36.28 230 THR A C 1
ATOM 1847 O O . THR A 1 230 ? -36.907 -28.485 26.760 1.00 36.28 230 THR A O 1
ATOM 1850 N N . THR A 1 231 ? -36.969 -29.380 28.814 1.00 33.66 231 THR A N 1
ATOM 1851 C CA . THR A 1 231 ? -38.013 -30.399 28.635 1.00 33.66 231 THR A CA 1
ATOM 1852 C C . THR A 1 231 ? -39.378 -29.789 28.955 1.00 33.66 231 THR A C 1
ATOM 1854 O O . THR A 1 231 ? -39.409 -28.900 29.802 1.00 33.66 231 THR A O 1
ATOM 1857 N N . VAL A 1 232 ? -40.447 -30.326 28.323 1.00 32.59 232 VAL A N 1
ATOM 1858 C CA . VAL A 1 232 ? -41.927 -30.193 28.539 1.00 32.59 232 VAL A CA 1
ATOM 1859 C C . VAL A 1 232 ? -42.570 -29.952 27.145 1.00 32.59 232 VAL A C 1
ATOM 1861 O O . VAL A 1 232 ? -42.208 -28.985 26.493 1.00 32.59 232 VAL A O 1
ATOM 1864 N N . THR A 1 233 ? -43.461 -30.752 26.528 1.00 32.69 233 THR A N 1
ATOM 1865 C CA . THR A 1 233 ? -44.325 -31.889 26.926 1.00 32.69 233 THR A CA 1
ATOM 1866 C C . THR A 1 233 ? -44.868 -32.615 25.674 1.00 32.69 233 THR A C 1
ATOM 1868 O O . THR A 1 233 ? -44.993 -32.017 24.611 1.00 32.69 233 THR A O 1
ATOM 1871 N N . GLN A 1 234 ? -45.249 -33.880 25.873 1.00 32.84 234 GLN A N 1
ATOM 1872 C CA . GLN A 1 234 ? -46.177 -34.773 25.147 1.00 32.84 234 GLN A CA 1
ATOM 1873 C C . GLN A 1 234 ? -47.115 -34.220 24.043 1.00 32.84 234 GLN A C 1
ATOM 1875 O O . GLN A 1 234 ? -47.866 -33.272 24.271 1.00 32.84 234 GLN A O 1
ATOM 1880 N N . ARG A 1 235 ? -47.257 -35.002 22.954 1.00 28.00 235 ARG A N 1
ATOM 1881 C CA . ARG A 1 235 ? -48.566 -35.396 22.378 1.00 28.00 235 ARG A CA 1
ATOM 1882 C C . ARG A 1 235 ? -48.479 -36.691 21.539 1.00 28.00 235 ARG A C 1
ATOM 1884 O O . ARG A 1 235 ? -47.779 -36.728 20.536 1.00 28.00 235 ARG A O 1
ATOM 1891 N N . SER A 1 236 ? -49.180 -37.719 22.032 1.00 31.28 236 SER A N 1
ATOM 1892 C CA . SER A 1 236 ? -49.922 -38.811 21.357 1.00 31.28 236 SER A CA 1
ATOM 1893 C C . SER A 1 236 ? -49.722 -39.067 19.852 1.00 31.28 236 SER A C 1
ATOM 1895 O O . SER A 1 236 ? -50.048 -38.182 19.063 1.00 31.28 236 SER A O 1
ATOM 1897 N N . VAL A 1 237 ? -49.382 -40.309 19.472 1.00 34.38 237 VAL A N 1
ATOM 1898 C CA . VAL A 1 237 ? -50.321 -41.373 19.022 1.00 34.38 237 VAL A CA 1
ATOM 1899 C C . VAL A 1 237 ? -49.756 -42.721 19.465 1.00 34.38 237 VAL A C 1
ATOM 1901 O O . VAL A 1 237 ? -48.518 -42.872 19.376 1.00 34.38 237 VAL A O 1
#

Radius of gyration: 27.48 Å; Cα contacts (8 Å, |Δi|>4): 140; chains: 1; bounding box: 93×58×66 Å

Mean predicted aligned error: 14.46 Å

Nearest PDB structures (foldseek):
  7ezm-assembly1_D  TM=5.192E-01  e=1.079E-03  Homo sapiens

Foldseek 3Di:
DVVLLVLQLVLCCQPPVPPNQRPQHDVVCVVPVVVVVVCVLCVVVVLQWDWDWDADPPPRDTDTDIDGDCVQCVDVVNVVSVVVCCCVVQVVSLVSLVVSLVVLVVVLVVLVVVVVVCVVCVVPDDDDDVVVVLVSVLSSQLSVVLSVLCCVQCVLVSVLSVPDDPVLVPDPVNVVSVVSNVVSNVVSVVVNVVSCCVRPPVNVVVVVCVVCVVPDDDDDDPPDDDDDDDDDDDDDD

pLDDT: mean 70.5, std 14.18, range [28.0, 89.0]

Secondary structure (DSSP, 8-state):
-HHHHHHHHHHHHHH-TT----TTSSHHHHHHHHHHHHHHHHHHHHTTEEEEEEEETTTTEEEEEEEE-HHHHSSHHHHHHHHHHHIIIIIHHHHHHHHHHHHHHHHHHHHHHHHHHHHHHTTS-----HHHHHHHHHHHHHHHHHHHHHHHHHHHHHHHHHH--HHHHT-HHHHHHHHHHHHHHHHHHHHHHHHHHHH-HHHHHHHHHHHHTTS--------PPP-----------

Sequence (237 aa):
MMLLALTLERYVSVCHPGHARPILGSPIRAVTLIPIITFILYIPVVFRSYVKTCMLTPENYLIYQRTENTAYISHPVYSIYKVGLEIVYKVVPVVLLAALNLRILIVYRRSCEKRRKMTISRTASGEEDPRKFAEERRLVLLLGSTSILFLICVTPMVILNVTLSEVNLMKYPYQVFRAIANLLEVTNYSITFYIYISFSEDFRSTFLRTLNCNSATPLKGMKTTPATTTTVTQRSV

Solvent-accessible surface area (backbone atoms only — not comparable to full-atom values): 13948 Å² total; per-residue (Å²): 110,69,66,50,52,54,52,49,52,52,47,45,54,67,78,33,74,88,61,80,66,57,91,72,49,58,68,68,54,44,69,54,46,55,56,52,54,49,48,64,73,44,51,72,60,61,73,46,50,49,78,43,81,43,73,45,85,91,78,70,48,80,41,83,40,83,40,71,42,61,77,60,59,70,32,66,68,47,48,54,49,52,52,50,49,45,42,62,71,48,47,49,48,44,53,51,48,53,50,52,51,52,51,49,50,51,51,46,52,50,52,54,51,53,45,58,52,46,64,66,54,47,84,75,58,92,84,70,65,67,66,61,53,51,53,52,50,41,50,51,50,49,48,48,55,53,46,52,48,44,55,69,21,43,48,51,37,49,51,48,65,73,64,69,42,81,80,47,67,76,37,68,70,49,48,54,51,48,52,51,21,54,50,31,45,57,46,43,61,55,51,48,55,51,50,46,43,74,61,31,67,71,51,33,51,51,49,52,44,60,66,53,47,80,74,58,86,81,91,81,76,86,78,75,78,79,82,81,82,81,86,88,80,90,81,90,133

Organism: Dendroctonus ponderosae (NCBI:txid77166)

InterPro domains:
  IPR000276 G protein-coupled receptor, rhodopsin-like [PF00001] (1-177)
  IPR017452 GPCR, rhodopsin-like, 7TM [PS50262] (1-196)
  IPR053093 GPCR-like receptor [PTHR47760] (1-236)